Protein 5HR3 (pdb70)

InterPro domains:
  IPR005746 Thioredoxin [PIRSF000077] (4-106)
  IPR005746 Thioredoxin [TIGR01068] (9-107)
  IPR013766 Thioredoxin domain [PF00085] (5-105)
  IPR013766 Thioredoxin domain [PS51352] (1-109)
  IPR017937 Thioredoxin, conserved site [PS00194] (25-43)
  IPR036249 Thioredoxin-like superfamily [SSF52833] (2-108)

B-factor: mean 17.01, std 10.32, range [6.35, 89.86]

Nearest PDB structures (foldseek):
  5hr3-assembly2_B  TM=1.005E+00  e=7.541E-23  Escherichia coli
  5xoc-assembly1_B  TM=9.937E-01  e=9.551E-22  Escherichia coli K-12
  5hr2-assembly1_A  TM=1.001E+00  e=4.153E-21  Escherichia coli
  7sce-assembly1_A  TM=9.962E-01  e=3.179E-21  Escherichia coli K-12
  1zzy-assembly2_B  TM=9.913E-01  e=4.747E-21  Escherichia coli

Structure (mmCIF, N/CA/C/O backbone):
data_5HR3
#
_entry.id   5HR3
#
_cell.length_a   29.238
_cell.length_b   33.124
_cell.length_c   47.185
_cell.angle_alpha   75.7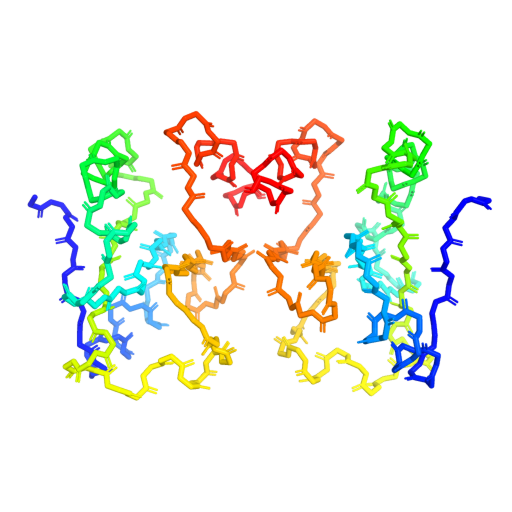50
_cell.angle_beta   88.850
_cell.angle_gamma   68.830
#
_symmetry.space_group_name_H-M   'P 1'
#
loop_
_entity.id
_entity.type
_entity.pdbx_description
1 polymer Thioredoxin
2 non-polymer 'COPPER (II) ION'
3 non-polymer ETHANOL
4 non-polymer 'SULFATE ION'
5 water water
#
loop_
_atom_site.group_PDB
_atom_site.id
_atom_site.type_symbol
_atom_site.label_atom_id
_atom_site.label_alt_id
_atom_site.label_comp_id
_atom_site.label_asym_id
_atom_site.label_entity_id
_atom_site.label_seq_id
_atom_site.pdbx_PDB_ins_code
_atom_site.Cartn_x
_atom_site.Cartn_y
_atom_site.Cartn_z
_atom_site.occupancy
_atom_site.B_iso_or_equiv
_atom_site.auth_seq_id
_atom_site.auth_comp_id
_atom_site.auth_asym_id
_atom_site.auth_atom_id
_atom_site.pdbx_PDB_model_num
ATOM 1 N N . ASP A 1 3 ? 4.414 3.426 -12.856 1.00 38.60 2 ASP A N 1
ATOM 2 C CA . ASP A 1 3 ? 5.549 2.539 -13.089 1.00 33.67 2 ASP A CA 1
ATOM 3 C C . ASP A 1 3 ? 6.397 2.445 -11.837 1.00 28.71 2 ASP A C 1
ATOM 4 O O . ASP A 1 3 ? 7.188 1.506 -11.679 1.00 38.49 2 ASP A O 1
ATOM 12 N N . LYS A 1 4 ? 6.212 3.418 -10.937 1.00 23.20 3 LYS A N 1
ATOM 13 C CA . LYS A 1 4 ? 6.904 3.409 -9.665 1.00 23.44 3 LYS A CA 1
ATOM 14 C C . LYS A 1 4 ? 6.168 2.541 -8.662 1.00 23.81 3 LYS A C 1
ATOM 15 O O . LYS A 1 4 ? 6.735 2.224 -7.611 1.00 23.64 3 LYS A O 1
ATOM 34 N N . ILE A 1 5 ? 4.946 2.111 -8.997 1.00 19.81 4 ILE A N 1
ATOM 35 C CA . ILE A 1 5 ? 4.143 1.294 -8.083 1.00 18.24 4 ILE A CA 1
ATOM 36 C C . ILE A 1 5 ? 4.505 -0.178 -8.244 1.00 16.57 4 ILE A C 1
ATOM 37 O O . ILE A 1 5 ? 4.578 -0.722 -9.355 1.00 19.73 4 ILE A O 1
ATOM 53 N N . ILE A 1 6 ? 4.718 -0.819 -7.124 1.00 13.44 5 ILE A N 1
ATOM 54 C CA . ILE A 1 6 ? 5.094 -2.217 -7.051 1.00 13.06 5 ILE A CA 1
ATOM 55 C C . ILE A 1 6 ? 3.850 -3.062 -6.804 1.00 10.25 5 ILE A C 1
ATOM 56 O O . ILE A 1 6 ? 3.112 -2.844 -5.845 1.00 12.04 5 ILE A O 1
ATOM 72 N N . HIS A 1 7 ? 3.644 -4.063 -7.624 1.00 9.66 6 HIS A N 1
ATOM 73 C CA . HIS A 1 7 ? 2.547 -5.005 -7.391 1.00 9.82 6 HIS A CA 1
ATOM 74 C C . HIS A 1 7 ? 3.104 -6.234 -6.693 1.00 9.82 6 HIS A C 1
ATOM 75 O O . HIS A 1 7 ? 3.926 -6.960 -7.253 1.00 13.33 6 HIS A O 1
ATOM 89 N N . LEU A 1 8 ? 2.708 -6.417 -5.443 1.00 8.32 7 LEU A N 1
ATOM 90 C CA . LEU A 1 8 ? 3.246 -7.461 -4.602 1.00 8.82 7 LEU A CA 1
ATOM 91 C C . LEU A 1 8 ? 2.433 -8.736 -4.729 1.00 9.53 7 LEU A C 1
ATOM 92 O O . LEU A 1 8 ? 1.221 -8.708 -4.946 1.00 11.76 7 LEU A O 1
ATOM 108 N N . THR A 1 9 ? 3.087 -9.851 -4.458 1.00 8.86 8 THR A N 1
ATOM 109 C CA . THR A 1 9 ? 2.411 -11.097 -4.184 1.00 8.61 8 THR A CA 1
ATOM 110 C C . THR A 1 9 ? 2.661 -11.477 -2.733 1.00 8.22 8 THR A C 1
ATOM 111 O O . THR A 1 9 ? 3.520 -10.906 -2.069 1.00 8.49 8 THR A O 1
ATOM 122 N N . ASP A 1 10 ? 1.949 -12.488 -2.255 1.00 8.20 9 ASP A N 1
ATOM 123 C CA . ASP A 1 10 ? 2.222 -12.961 -0.907 1.00 9.03 9 ASP A CA 1
ATOM 124 C C . ASP A 1 10 ? 3.689 -13.355 -0.765 1.00 9.41 9 ASP A C 1
ATOM 125 O O . ASP A 1 10 ? 4.310 -13.094 0.270 1.00 10.59 9 ASP A O 1
ATOM 134 N N . ASP A 1 11 ? 4.251 -14.001 -1.788 1.00 8.95 10 ASP A N 1
ATOM 135 C CA . ASP A 1 11 ? 5.648 -14.405 -1.725 1.00 9.56 10 ASP A CA 1
ATOM 136 C C . ASP A 1 11 ? 6.589 -13.228 -1.855 1.00 9.08 10 ASP A C 1
ATOM 137 O O . ASP A 1 11 ? 7.562 -13.151 -1.105 1.00 10.04 10 ASP A O 1
ATOM 146 N N . SER A 1 12 ? 6.328 -12.299 -2.778 1.00 8.90 11 SER A N 1
ATOM 147 C CA . SER A 1 12 ? 7.310 -11.235 -2.952 1.00 9.41 11 SER A CA 1
ATOM 148 C C . SER A 1 12 ? 7.267 -10.245 -1.802 1.00 8.98 11 SER A C 1
ATOM 149 O O . SER A 1 12 ? 8.272 -9.598 -1.515 1.00 9.19 11 SER A O 1
ATOM 157 N N . PHE A 1 13 ? 6.155 -10.190 -1.087 1.00 9.24 12 PHE A N 1
ATOM 158 C CA . PHE A 1 13 ? 6.070 -9.388 0.128 1.00 9.45 12 PHE A CA 1
ATOM 159 C C . PHE A 1 13 ? 7.195 -9.742 1.101 1.00 8.53 12 PHE A C 1
ATOM 160 O O . PHE A 1 13 ? 7.775 -8.860 1.756 1.00 8.48 12 PHE A O 1
ATOM 177 N N . ASP A 1 14 ? 7.530 -11.037 1.190 1.00 8.97 13 ASP A N 1
ATOM 178 C CA . ASP A 1 14 ? 8.520 -11.529 2.147 1.00 9.79 13 ASP A CA 1
ATOM 179 C C . ASP A 1 14 ? 9.917 -11.029 1.851 1.00 10.42 13 ASP A C 1
ATOM 180 O O . ASP A 1 14 ? 10.781 -11.113 2.721 1.00 12.87 13 ASP A O 1
ATOM 189 N N . THR A 1 15 ? 10.157 -10.531 0.645 1.00 9.02 14 THR A N 1
ATOM 190 C CA . THR A 1 15 ? 11.421 -9.914 0.268 1.00 9.06 14 THR A CA 1
ATOM 191 C C . THR A 1 15 ? 11.259 -8.403 0.151 1.00 8.38 14 THR A C 1
ATOM 192 O O . THR A 1 15 ? 11.919 -7.642 0.878 1.00 9.72 14 THR A O 1
ATOM 203 N N . ASP A 1 16 ? 10.382 -7.957 -0.754 1.00 8.27 15 ASP A N 1
ATOM 204 C CA . ASP A 1 16 ? 10.307 -6.552 -1.125 1.00 8.76 15 ASP A CA 1
ATOM 205 C C . ASP A 1 16 ? 9.851 -5.657 0.020 1.00 8.63 15 ASP A C 1
ATOM 206 O O . ASP A 1 16 ? 10.134 -4.452 -0.003 1.00 10.67 15 ASP A O 1
ATOM 215 N N . VAL A 1 17 ? 9.075 -6.177 0.974 1.00 8.11 16 VAL A N 1
ATOM 216 C CA . VAL A 1 17 ? 8.677 -5.411 2.145 1.00 8.08 16 VAL A CA 1
ATOM 217 C C . VAL A 1 17 ? 9.517 -5.778 3.346 1.00 7.99 16 VAL A C 1
ATOM 218 O O . VAL A 1 17 ? 10.112 -4.910 3.979 1.00 9.65 16 VAL A O 1
ATOM 231 N N . LEU A 1 18 ? 9.608 -7.064 3.667 1.00 8.12 17 LEU A N 1
ATOM 232 C CA . LEU A 1 18 ? 10.212 -7.440 4.941 1.00 8.55 17 LEU A CA 1
ATOM 233 C C . LEU A 1 18 ? 11.708 -7.198 4.991 1.00 8.71 17 LEU A C 1
ATOM 234 O O . LEU A 1 18 ? 12.250 -7.013 6.087 1.00 10.72 17 LEU A O 1
ATOM 250 N N . LYS A 1 19 ? 12.405 -7.197 3.846 1.00 8.26 18 LYS A N 1
ATOM 251 C CA . LYS A 1 19 ? 13.854 -7.033 3.817 1.00 8.58 18 LYS A CA 1
ATOM 252 C C . LYS A 1 19 ? 14.274 -5.640 3.347 1.00 7.98 18 LYS A C 1
ATOM 253 O O . LYS A 1 19 ? 15.468 -5.406 3.105 1.00 8.59 18 LYS A O 1
ATOM 272 N N . ALA A 1 20 ? 13.326 -4.721 3.251 1.00 7.99 19 ALA A N 1
ATOM 273 C CA . ALA A 1 20 ? 13.543 -3.377 2.729 1.00 8.31 19 ALA A CA 1
ATOM 274 C C . ALA A 1 20 ? 13.659 -2.352 3.833 1.00 9.98 19 ALA A C 1
ATOM 275 O O . ALA A 1 20 ? 12.764 -2.216 4.646 1.00 16.13 19 ALA A O 1
ATOM 282 N N . ASP A 1 21 ? 14.760 -1.613 3.819 1.00 9.51 20 ASP A N 1
ATOM 283 C CA . ASP A 1 21 ? 14.963 -0.414 4.616 1.00 12.92 20 ASP A CA 1
ATOM 284 C C . ASP A 1 21 ? 14.457 0.783 3.826 1.00 16.07 20 ASP A C 1
ATOM 285 O O . ASP A 1 21 ? 14.823 1.000 2.662 1.00 19.69 20 ASP A O 1
ATOM 294 N N . GLY A 1 22 ? 13.608 1.545 4.449 1.00 18.17 21 GLY A N 1
ATOM 295 C CA . GLY A 1 22 ? 12.858 2.546 3.766 1.00 15.96 21 GLY A CA 1
ATOM 296 C C . GLY A 1 22 ? 11.416 2.408 4.129 1.00 13.89 21 GLY A C 1
ATOM 297 O O . GLY A 1 22 ? 11.023 1.564 4.931 1.00 18.73 21 GLY A O 1
ATOM 301 N N . ALA A 1 23 ? 10.633 3.285 3.567 1.00 9.96 22 ALA A N 1
ATOM 302 C CA . ALA A 1 23 ? 9.222 3.346 3.854 1.00 8.99 22 ALA A CA 1
ATOM 303 C C . ALA A 1 23 ? 8.458 2.829 2.646 1.00 8.39 22 ALA A C 1
ATOM 304 O O . ALA A 1 23 ? 8.770 3.165 1.505 1.00 8.76 22 ALA A O 1
ATOM 311 N N . ILE A 1 24 ? 7.451 2.001 2.911 1.00 8.02 23 ILE A N 1
ATOM 312 C CA . ILE A 1 24 ? 6.641 1.395 1.851 1.00 7.58 23 ILE A CA 1
ATOM 313 C C . ILE A 1 24 ? 5.178 1.485 2.261 1.00 7.12 23 ILE A C 1
ATOM 314 O O . ILE A 1 24 ? 4.802 1.016 3.348 1.00 8.30 23 ILE A O 1
ATOM 330 N N . LEU A 1 25 ? 4.367 2.130 1.430 1.00 6.67 24 LEU A N 1
ATOM 331 C CA . LEU A 1 25 ? 2.930 2.236 1.644 1.00 7.10 24 LEU A CA 1
ATOM 332 C C . LEU A 1 25 ? 2.272 1.127 0.841 1.00 6.88 24 LEU A C 1
ATOM 333 O O . LEU A 1 25 ? 2.362 1.137 -0.385 1.00 8.02 24 LEU A O 1
ATOM 349 N N . VAL A 1 26 ? 1.600 0.197 1.514 1.00 6.90 25 VAL A N 1
ATOM 350 C CA . VAL A 1 26 ? 0.969 -0.946 0.854 1.00 7.01 25 VAL A CA 1
ATOM 351 C C . VAL A 1 26 ? -0.536 -0.757 0.895 1.00 6.63 25 VAL A C 1
ATOM 352 O O . VAL A 1 26 ? -1.138 -0.638 1.962 1.00 7.51 25 VAL A O 1
ATOM 365 N N . ASP A 1 27 ? -1.128 -0.777 -0.280 1.00 7.14 26 ASP A N 1
ATOM 366 C CA . ASP A 1 27 ? -2.559 -0.653 -0.514 1.00 7.49 26 ASP A CA 1
ATOM 367 C C . ASP A 1 27 ? -3.137 -2.049 -0.726 1.00 7.24 26 ASP A C 1
ATOM 368 O O . ASP A 1 27 ? -2.872 -2.701 -1.736 1.00 8.29 26 ASP A O 1
ATOM 377 N N . PHE A 1 28 ? -3.978 -2.481 0.210 1.00 7.25 27 PHE A N 1
ATOM 378 C CA . PHE A 1 28 ? -4.681 -3.752 0.139 1.00 7.61 27 PHE A CA 1
ATOM 379 C C . PHE A 1 28 ? -6.017 -3.493 -0.559 1.00 7.72 27 PHE A C 1
ATOM 380 O O . PHE A 1 28 ? -6.815 -2.678 -0.089 1.00 8.77 27 PHE A O 1
ATOM 397 N N . TRP A 1 29 ? -6.244 -4.175 -1.687 1.00 7.70 28 TRP A N 1
ATOM 398 C CA . TRP A 1 29 ? -7.369 -3.864 -2.570 1.00 7.82 28 TRP A CA 1
ATOM 399 C C . TRP A 1 29 ? -7.883 -5.145 -3.208 1.00 7.29 28 TRP A C 1
ATOM 400 O O . TRP A 1 29 ? -7.271 -6.208 -3.110 1.00 7.87 28 TRP A O 1
ATOM 421 N N . ALA A 1 30 ? -9.014 -5.035 -3.908 1.00 7.96 29 ALA A N 1
ATOM 422 C CA . ALA A 1 30 ? -9.545 -6.144 -4.708 1.00 9.09 29 ALA A CA 1
ATOM 423 C C . ALA A 1 30 ? -10.419 -5.557 -5.795 1.00 9.04 29 ALA A C 1
ATOM 424 O O . ALA A 1 30 ? -10.903 -4.432 -5.688 1.00 8.86 29 ALA A O 1
ATOM 431 N N . GLU A 1 31 ? -10.636 -6.366 -6.837 1.00 9.80 30 GLU A N 1
ATOM 432 C CA . GLU A 1 31 ? -11.340 -5.917 -8.027 1.00 10.88 30 GLU A CA 1
ATOM 433 C C . GLU A 1 31 ? -12.777 -5.531 -7.741 1.00 11.19 30 GLU A C 1
ATOM 434 O O . GLU A 1 31 ? -13.322 -4.680 -8.436 1.00 12.81 30 GLU A O 1
ATOM 446 N N . TRP A 1 32 ? -13.413 -6.164 -6.756 1.00 10.78 31 TRP A N 1
ATOM 447 C CA . TRP A 1 32 ? -14.803 -5.873 -6.425 1.00 11.63 31 TRP A CA 1
ATOM 448 C C . TRP A 1 32 ? -14.987 -4.578 -5.653 1.00 11.55 31 TRP A C 1
ATOM 449 O O . TRP A 1 32 ? -16.135 -4.161 -5.460 1.00 13.03 31 TRP A O 1
ATOM 470 N N . CYS A 1 33 ? -13.905 -3.940 -5.216 1.00 10.38 32 CYS A N 1
ATOM 471 C CA . CYS A 1 33 ? -13.964 -2.823 -4.284 1.00 11.50 32 CYS A CA 1
ATOM 472 C C . CYS A 1 33 ? -13.915 -1.476 -5.013 1.00 12.31 32 CYS A C 1
ATOM 473 O O . CYS A 1 33 ? -12.856 -1.048 -5.489 1.00 11.43 32 CYS A O 1
ATOM 480 N N . GLY A 1 34 ? -15.060 -0.786 -5.048 1.00 16.55 33 GLY A N 1
ATOM 481 C CA . GLY A 1 34 ? -15.192 0.497 -5.698 1.00 18.71 33 GLY A CA 1
ATOM 482 C C . GLY A 1 34 ? -14.260 1.561 -5.144 1.00 19.15 33 GLY A C 1
ATOM 483 O O . GLY A 1 34 ? -13.482 2.179 -5.889 1.00 20.37 33 GLY A O 1
ATOM 487 N N . PRO A 1 35 ? -14.292 1.787 -3.826 1.00 18.94 34 PRO A N 1
ATOM 488 C CA . PRO A 1 35 ? -13.392 2.797 -3.246 1.00 19.41 34 PRO A CA 1
ATOM 489 C C . PRO A 1 35 ? -11.941 2.507 -3.496 1.00 16.59 34 PRO A C 1
ATOM 490 O O . PRO A 1 35 ? -11.139 3.444 -3.617 1.00 17.14 34 PRO A O 1
ATOM 501 N N . CYS A 1 36 ? -11.570 1.227 -3.552 1.00 12.92 35 CYS A N 1
ATOM 502 C CA . CYS A 1 36 ? -10.194 0.887 -3.874 1.00 11.45 35 CYS A CA 1
ATOM 503 C C . CYS A 1 36 ? -9.811 1.401 -5.245 1.00 13.13 35 CYS A C 1
ATOM 504 O O . CYS A 1 36 ? -8.734 1.973 -5.433 1.00 14.30 35 CYS A O 1
ATOM 511 N N . LYS A 1 37 ? -10.670 1.173 -6.223 1.00 15.47 36 LYS A N 1
ATOM 512 C CA . LYS A 1 37 ? -10.349 1.616 -7.563 1.00 22.92 36 LYS A CA 1
ATOM 513 C C . LYS A 1 37 ? -10.281 3.135 -7.634 1.00 24.54 36 LYS A C 1
ATOM 514 O O . LYS A 1 37 ? -9.430 3.691 -8.349 1.00 27.95 36 LYS A O 1
ATOM 533 N N . MET A 1 38 ? -11.120 3.822 -6.861 1.00 23.66 37 MET A N 1
ATOM 534 C CA . MET A 1 38 ? -11.167 5.278 -6.925 1.00 28.99 37 MET A CA 1
ATOM 535 C C . MET A 1 38 ? -9.907 5.925 -6.362 1.00 24.49 37 MET A C 1
ATOM 536 O O . MET A 1 38 ? -9.536 7.029 -6.791 1.00 27.23 37 MET A O 1
ATOM 550 N N . ILE A 1 39 ? -9.260 5.295 -5.375 1.00 21.41 38 ILE A N 1
ATOM 551 C CA . ILE A 1 39 ? -8.052 5.868 -4.787 1.00 19.78 38 ILE A CA 1
ATOM 552 C C . ILE A 1 39 ? -6.825 5.558 -5.622 1.00 17.06 38 ILE A C 1
ATOM 553 O O . ILE A 1 39 ? -5.752 6.097 -5.342 1.00 15.85 38 ILE A O 1
ATOM 569 N N . ALA A 1 40 ? -6.951 4.702 -6.642 1.00 17.41 39 ALA A N 1
ATOM 570 C CA . ALA A 1 40 ? -5.780 4.331 -7.427 1.00 18.01 39 ALA A CA 1
ATOM 571 C C . ALA A 1 40 ? -5.089 5.536 -8.060 1.00 16.37 39 ALA A C 1
ATOM 572 O O . ALA A 1 40 ? -3.851 5.606 -7.999 1.00 16.62 39 ALA A O 1
ATOM 579 N N . PRO A 1 41 ? -5.790 6.502 -8.657 1.00 16.98 40 PRO A N 1
ATOM 580 C CA . PRO A 1 41 ? -5.076 7.650 -9.235 1.00 17.09 40 PRO A CA 1
ATOM 581 C C . PRO A 1 41 ? -4.358 8.497 -8.197 1.00 14.10 40 PRO A C 1
ATOM 582 O O . PRO A 1 41 ? -3.303 9.069 -8.489 1.00 14.30 40 PRO A O 1
ATOM 593 N N . ILE A 1 42 ? -4.915 8.594 -6.990 1.00 12.71 41 ILE A N 1
ATOM 594 C CA . ILE A 1 42 ? -4.254 9.303 -5.901 1.00 12.58 41 ILE A CA 1
ATOM 595 C C . ILE A 1 42 ? -2.941 8.616 -5.550 1.00 11.40 41 ILE A C 1
ATOM 596 O O . ILE A 1 42 ? -1.903 9.261 -5.360 1.00 11.64 41 ILE A O 1
ATOM 612 N N . LEU A 1 43 ? -2.959 7.289 -5.484 1.00 11.24 42 LEU A N 1
ATOM 613 C CA . LEU A 1 43 ? -1.738 6.553 -5.180 1.00 11.67 42 LEU A CA 1
ATOM 614 C C . LEU A 1 43 ? -0.677 6.738 -6.265 1.00 11.80 42 LEU A C 1
ATOM 615 O O . LEU A 1 43 ? 0.517 6.815 -5.948 1.00 11.81 42 LEU A O 1
ATOM 631 N N . ASP A 1 44 ? -1.081 6.829 -7.544 1.00 13.10 43 ASP A N 1
ATOM 632 C CA . ASP A 1 44 ? -0.111 7.113 -8.599 1.00 15.77 43 ASP A CA 1
ATOM 633 C C . ASP A 1 44 ? 0.571 8.450 -8.361 1.00 14.04 43 ASP A C 1
ATOM 634 O O . ASP A 1 44 ? 1.791 8.584 -8.525 1.00 15.44 43 ASP A O 1
ATOM 643 N N . GLU A 1 45 ? -0.217 9.468 -8.027 1.00 13.22 44 GLU A N 1
ATOM 644 C CA . GLU A 1 45 ? 0.333 10.796 -7.796 1.00 13.66 44 GLU A CA 1
ATOM 645 C C . GLU A 1 45 ? 1.292 10.775 -6.626 1.00 12.04 44 GLU A C 1
ATOM 646 O O . GLU A 1 45 ? 2.374 11.362 -6.690 1.00 13.25 44 GLU A O 1
ATOM 658 N N . ILE A 1 46 ? 0.917 10.093 -5.556 1.00 10.56 45 ILE A N 1
ATOM 659 C CA . ILE A 1 46 ? 1.787 9.990 -4.391 1.00 10.69 45 ILE A CA 1
ATOM 660 C C . ILE A 1 46 ? 3.089 9.299 -4.748 1.00 9.97 45 ILE A C 1
ATOM 661 O O . ILE A 1 46 ? 4.167 9.717 -4.321 1.00 10.23 45 ILE A O 1
ATOM 677 N N . ALA A 1 47 ? 3.008 8.235 -5.539 1.00 9.63 46 ALA A N 1
ATOM 678 C CA . ALA A 1 47 ? 4.216 7.497 -5.896 1.00 10.49 46 ALA A CA 1
ATOM 679 C C . ALA A 1 47 ? 5.205 8.415 -6.606 1.00 11.47 46 ALA A C 1
ATOM 680 O O . ALA A 1 47 ? 6.416 8.350 -6.370 1.00 13.18 46 ALA A O 1
ATOM 687 N N . ASP A 1 48 ? 4.699 9.288 -7.475 1.00 11.96 47 ASP A N 1
ATOM 688 C CA . ASP A 1 48 ? 5.580 10.230 -8.173 1.00 13.10 47 ASP A CA 1
ATOM 689 C C . ASP A 1 48 ? 6.093 11.320 -7.233 1.00 13.15 47 ASP A C 1
ATOM 690 O O . ASP A 1 48 ? 7.284 11.641 -7.205 1.00 15.08 47 ASP A O 1
ATOM 699 N N . GLU A 1 49 ? 5.195 11.911 -6.460 1.00 11.40 48 GLU A N 1
ATOM 700 C CA . GLU A 1 49 ? 5.559 13.023 -5.589 1.00 11.71 48 GLU A CA 1
ATOM 701 C C . GLU A 1 49 ? 6.535 12.615 -4.502 1.00 12.33 48 GLU A C 1
ATOM 702 O O . GLU A 1 49 ? 7.397 13.416 -4.117 1.00 13.35 48 GLU A O 1
ATOM 714 N N . TYR A 1 50 ? 6.420 11.376 -4.011 1.00 12.49 49 TYR A N 1
ATOM 715 C CA . TYR A 1 50 ? 7.235 10.878 -2.909 1.00 13.80 49 TYR A CA 1
ATOM 716 C C . TYR A 1 50 ? 8.378 9.995 -3.382 1.00 15.55 49 TYR A C 1
ATOM 717 O O . TYR A 1 50 ? 9.000 9.307 -2.567 1.00 17.16 49 TYR A O 1
ATOM 735 N N . GLN A 1 51 ? 8.691 10.035 -4.672 1.00 17.05 50 GLN A N 1
ATOM 736 C CA . GLN A 1 51 ? 9.807 9.273 -5.211 1.00 23.37 50 GLN A CA 1
ATOM 737 C C . GLN A 1 51 ? 11.070 9.599 -4.433 1.00 25.87 50 GLN A C 1
ATOM 738 O O . GLN A 1 51 ? 11.312 10.756 -4.064 1.00 24.82 50 GLN A O 1
ATOM 752 N N . GLY A 1 52 ? 11.874 8.569 -4.183 1.00 34.68 51 GLY A N 1
ATOM 753 C CA . GLY A 1 52 ? 13.050 8.708 -3.357 1.00 42.56 51 GLY A CA 1
ATOM 754 C C . GLY A 1 52 ? 12.765 8.759 -1.879 1.00 40.66 51 GLY A C 1
ATOM 755 O O . GLY A 1 52 ? 13.710 8.734 -1.078 1.00 45.77 51 GLY A O 1
ATOM 759 N N . LYS A 1 53 ? 11.499 8.819 -1.491 1.00 35.67 52 LYS A N 1
ATOM 760 C CA . LYS A 1 53 ? 11.116 8.886 -0.100 1.00 32.61 52 LYS A CA 1
ATOM 761 C C . LYS A 1 53 ? 10.230 7.739 0.330 1.00 21.64 52 LYS A C 1
ATOM 762 O O . LYS A 1 53 ? 10.333 7.299 1.467 1.00 19.87 52 LYS A O 1
ATOM 781 N N . LEU A 1 54 ? 9.380 7.243 -0.562 1.00 16.30 53 LEU A N 1
ATOM 782 C CA . LEU A 1 54 ? 8.347 6.287 -0.223 1.00 13.62 53 LEU A CA 1
ATOM 783 C C . LEU A 1 54 ? 8.126 5.450 -1.454 1.00 12.04 53 LEU A C 1
ATOM 784 O O . LEU A 1 54 ? 8.017 6.003 -2.541 1.00 17.15 53 LEU A O 1
ATOM 800 N N . THR A 1 55 ? 8.054 4.140 -1.289 1.00 9.02 54 THR A N 1
ATOM 801 C CA . THR A 1 55 ? 7.586 3.249 -2.333 1.00 9.29 54 THR A CA 1
ATOM 802 C C . THR A 1 55 ? 6.112 2.985 -2.100 1.00 8.93 54 THR A C 1
ATOM 803 O O . THR A 1 55 ? 5.698 2.771 -0.968 1.00 9.79 54 THR A O 1
ATOM 814 N N . VAL A 1 56 ? 5.331 3.033 -3.157 1.00 8.46 55 VAL A N 1
ATOM 815 C CA . VAL A 1 56 ? 3.922 2.699 -3.114 1.00 7.96 55 VAL A CA 1
ATOM 816 C C . VAL A 1 56 ? 3.751 1.327 -3.745 1.00 8.30 55 VAL A C 1
ATOM 817 O O . VAL A 1 56 ? 4.243 1.080 -4.835 1.00 9.91 55 VAL A O 1
ATOM 830 N N . ALA A 1 57 ? 3.046 0.444 -3.047 1.00 8.20 56 ALA A N 1
ATOM 831 C CA . ALA A 1 57 ? 2.849 -0.923 -3.460 1.00 8.06 56 ALA A CA 1
ATOM 832 C C . ALA A 1 57 ? 1.384 -1.279 -3.303 1.00 8.68 56 ALA A C 1
ATOM 833 O O . ALA A 1 57 ? 0.648 -0.682 -2.501 1.00 9.27 56 ALA A O 1
ATOM 840 N N . LYS A 1 58 ? 0.969 -2.268 -4.076 1.00 8.47 57 LYS A N 1
ATOM 841 C CA . LYS A 1 58 ? -0.394 -2.759 -4.035 1.00 8.82 57 LYS A CA 1
ATOM 842 C C . LYS A 1 58 ? -0.373 -4.262 -3.853 1.00 8.23 57 LYS A C 1
ATOM 843 O O . LYS A 1 58 ? 0.483 -4.957 -4.410 1.00 9.88 57 LYS A O 1
ATOM 862 N N . LEU A 1 59 ? -1.361 -4.751 -3.112 1.00 7.46 58 LEU A N 1
ATOM 863 C CA . LEU A 1 59 ? -1.520 -6.178 -2.892 1.00 7.70 58 LEU A CA 1
ATOM 864 C C . LEU A 1 59 ? -2.990 -6.505 -3.082 1.00 7.49 58 LEU A C 1
ATOM 865 O O . LEU A 1 59 ? -3.846 -6.046 -2.326 1.00 7.82 58 LEU A O 1
ATOM 881 N N . ASN A 1 60 ? -3.269 -7.260 -4.126 1.00 7.48 59 ASN A N 1
ATOM 882 C CA . ASN A 1 60 ? -4.618 -7.682 -4.452 1.00 8.25 59 ASN A CA 1
ATOM 883 C C . ASN A 1 60 ? -4.958 -8.868 -3.550 1.00 8.03 59 ASN A C 1
ATOM 884 O O . ASN A 1 60 ? -4.378 -9.949 -3.689 1.00 9.00 59 ASN A O 1
ATOM 895 N N . ILE A 1 61 ? -5.878 -8.671 -2.598 1.00 8.16 60 ILE A N 1
ATOM 896 C CA . ILE A 1 61 ? -6.125 -9.670 -1.548 1.00 9.57 60 ILE A CA 1
ATOM 897 C C . ILE A 1 61 ? -6.807 -10.914 -2.054 1.00 10.39 60 ILE A C 1
ATOM 898 O O . ILE A 1 61 ? -6.767 -11.948 -1.361 1.00 11.99 60 ILE A O 1
ATOM 914 N N . ASP A 1 62 ? -7.438 -10.859 -3.226 1.00 10.35 61 ASP A N 1
ATOM 915 C CA . ASP A 1 62 ? -8.077 -12.081 -3.701 1.00 11.20 61 ASP A CA 1
ATOM 916 C C . ASP A 1 62 ? -7.068 -12.971 -4.413 1.00 10.36 61 ASP A C 1
ATOM 917 O O . ASP A 1 62 ? -7.126 -14.195 -4.275 1.00 12.85 61 ASP A O 1
ATOM 926 N N . GLN A 1 63 ? -6.082 -12.379 -5.089 1.00 8.74 62 GLN A N 1
ATOM 927 C CA . GLN A 1 63 ? -5.027 -13.169 -5.691 1.00 9.52 62 GLN A CA 1
ATOM 928 C C . GLN A 1 63 ? -3.933 -13.520 -4.700 1.00 8.37 62 GLN A C 1
ATOM 929 O O . GLN A 1 63 ? -3.082 -14.367 -4.988 1.00 9.88 62 GLN A O 1
ATOM 943 N N . ASN A 1 64 ? -3.930 -12.861 -3.549 1.00 7.64 63 ASN A N 1
ATOM 944 C CA . ASN A 1 64 ? -2.897 -13.010 -2.534 1.00 7.82 63 ASN A CA 1
ATOM 945 C C . ASN A 1 64 ? -3.567 -13.047 -1.187 1.00 8.17 63 ASN A C 1
ATOM 946 O O . ASN A 1 64 ? -3.559 -12.047 -0.464 1.00 8.72 63 ASN A O 1
ATOM 957 N N . PRO A 1 65 ? -4.171 -14.181 -0.822 1.00 8.07 64 PRO A N 1
ATOM 958 C CA . PRO A 1 65 ? -4.991 -14.251 0.388 1.00 9.32 64 PRO A CA 1
ATOM 959 C C . PRO A 1 65 ? -4.195 -14.434 1.664 1.00 8.77 64 PRO A C 1
ATOM 960 O O . PRO A 1 65 ? -4.794 -14.444 2.745 1.00 10.08 64 PRO A O 1
ATOM 971 N N . GLY A 1 66 ? -2.874 -14.606 1.569 1.00 8.96 65 GLY A N 1
ATOM 972 C CA . GLY A 1 66 ? -2.097 -14.883 2.760 1.00 10.33 65 GLY A CA 1
ATOM 973 C C . GLY A 1 66 ? -1.683 -13.674 3.573 1.00 10.64 65 GLY A C 1
ATOM 974 O O . GLY A 1 66 ? -1.480 -13.800 4.778 1.00 13.19 65 GLY A O 1
ATOM 978 N N . THR A 1 67 ? -1.503 -12.501 2.959 1.00 9.64 66 THR A N 1
ATOM 979 C CA . THR A 1 67 ? -0.852 -11.393 3.654 1.00 9.49 66 THR A CA 1
ATOM 980 C C . THR A 1 67 ? -1.794 -10.681 4.610 1.00 9.36 66 THR A C 1
ATOM 981 O O . THR A 1 67 ? -1.402 -10.387 5.745 1.00 10.67 66 THR A O 1
ATOM 992 N N . ALA A 1 68 ? -3.019 -10.358 4.179 1.00 8.91 67 ALA A N 1
ATOM 993 C CA . ALA A 1 68 ? -3.903 -9.591 5.054 1.00 9.31 67 ALA A CA 1
ATOM 994 C C . ALA A 1 68 ? -4.116 -10.268 6.410 1.00 9.57 67 ALA A C 1
ATOM 995 O O . ALA A 1 68 ? -4.061 -9.572 7.438 1.00 9.56 67 ALA A O 1
ATOM 1002 N N . PRO A 1 69 ? -4.362 -11.581 6.483 1.00 10.21 68 PRO A N 1
ATOM 1003 C CA . PRO A 1 69 ? -4.563 -12.186 7.810 1.00 11.36 68 PRO A CA 1
ATOM 1004 C C . PRO A 1 69 ? -3.363 -12.040 8.726 1.00 11.29 68 PRO A C 1
ATOM 1005 O O . PRO A 1 69 ? -3.534 -11.971 9.945 1.00 12.25 68 PRO A O 1
ATOM 1016 N N . LYS A 1 70 ? -2.146 -11.977 8.175 1.00 11.50 69 LYS A N 1
ATOM 1017 C CA . LYS A 1 70 ? -0.946 -11.850 9.006 1.00 12.50 69 LYS A CA 1
ATOM 1018 C C . LYS A 1 70 ? -0.933 -10.542 9.766 1.00 12.16 69 LYS A C 1
ATOM 1019 O O . LYS A 1 70 ? -0.325 -10.441 10.834 1.00 14.97 69 LYS A O 1
ATOM 1038 N N . TYR A 1 71 ? -1.622 -9.541 9.244 1.00 9.95 70 TYR A N 1
ATOM 1039 C CA . TYR A 1 71 ? -1.668 -8.205 9.819 1.00 10.36 70 TYR A CA 1
ATOM 1040 C C . TYR A 1 71 ? -3.045 -7.887 10.393 1.00 10.29 70 TYR A C 1
ATOM 1041 O O . TYR A 1 71 ? -3.292 -6.734 10.773 1.00 12.24 70 TYR A O 1
ATOM 1059 N N . GLY A 1 72 ? -3.931 -8.881 10.498 1.00 9.68 71 GLY A N 1
ATOM 1060 C CA . GLY A 1 72 ? -5.223 -8.653 11.118 1.00 10.41 71 GLY A CA 1
ATOM 1061 C C . GLY A 1 72 ? -6.118 -7.717 10.335 1.00 10.50 71 GLY A C 1
ATOM 1062 O O . GLY A 1 72 ? -7.003 -7.086 10.920 1.00 12.43 71 GLY A O 1
ATOM 1066 N N . ILE A 1 73 ? -5.954 -7.643 9.020 1.00 9.34 72 ILE A N 1
ATOM 1067 C CA . ILE A 1 73 ? -6.715 -6.685 8.233 1.00 8.98 72 ILE A CA 1
ATOM 1068 C C . ILE A 1 73 ? -8.112 -7.231 8.018 1.00 10.21 72 ILE A C 1
ATOM 1069 O O . ILE A 1 73 ? -8.274 -8.351 7.545 1.00 11.88 72 ILE A O 1
ATOM 1085 N N . ARG A 1 74 ? -9.127 -6.442 8.363 1.00 10.06 73 ARG A N 1
ATOM 1086 C CA A ARG A 1 74 ? -10.515 -6.902 8.339 0.49 11.20 73 ARG A CA 1
ATOM 1087 C CA B ARG A 1 74 ? -10.505 -6.922 8.326 0.51 10.83 73 ARG A CA 1
ATOM 1088 C C . ARG A 1 74 ? -11.256 -6.533 7.057 1.00 10.84 73 ARG A C 1
ATOM 1089 O O . ARG A 1 74 ? -12.268 -7.165 6.723 1.00 11.83 73 ARG A O 1
ATOM 1130 N N . GLY A 1 75 ? -10.799 -5.538 6.336 1.00 10.69 74 GLY A N 1
ATOM 1131 C CA . GLY A 1 75 ? -11.531 -5.042 5.198 1.00 10.33 74 GLY A CA 1
ATOM 1132 C C . GLY A 1 75 ? -10.616 -4.257 4.286 1.00 10.26 74 GLY A C 1
ATOM 1133 O O . GLY A 1 75 ? -9.433 -4.049 4.572 1.00 11.16 74 GLY A O 1
ATOM 1137 N N . ILE A 1 76 ? -11.189 -3.792 3.181 1.00 8.43 75 ILE A N 1
ATOM 1138 C CA . ILE A 1 76 ? -10.462 -2.985 2.212 1.00 8.15 75 ILE A CA 1
ATOM 1139 C C . ILE A 1 76 ? -11.302 -1.781 1.785 1.00 7.85 75 ILE A C 1
ATOM 1140 O O . ILE A 1 76 ? -12.536 -1.835 1.830 1.00 8.77 75 ILE A O 1
ATOM 1156 N N . PRO A 1 77 ? -10.665 -0.691 1.357 1.00 8.00 76 PRO A N 1
ATOM 1157 C CA . PRO A 1 77 ? -9.215 -0.497 1.304 1.00 8.64 76 PRO A CA 1
ATOM 1158 C C . PRO A 1 77 ? -8.596 -0.281 2.682 1.00 8.17 76 PRO A C 1
ATOM 1159 O O . PRO A 1 77 ? -9.175 0.396 3.532 1.00 9.19 76 PRO A O 1
ATOM 1170 N N . THR A 1 78 ? -7.415 -0.854 2.863 1.00 7.97 77 THR A N 1
ATOM 1171 C CA . THR A 1 78 ? -6.574 -0.602 4.022 1.00 8.07 77 THR A CA 1
ATOM 1172 C C . THR A 1 78 ? -5.173 -0.282 3.532 1.00 7.46 77 THR A C 1
ATOM 1173 O O . THR A 1 78 ? -4.667 -0.918 2.600 1.00 8.76 77 THR A O 1
ATOM 1184 N N . LEU A 1 79 ? -4.562 0.715 4.159 1.00 7.12 78 LEU A N 1
ATOM 1185 C CA . LEU A 1 79 ? -3.200 1.139 3.892 1.00 7.07 78 LEU A CA 1
ATOM 1186 C C . LEU A 1 79 ? -2.320 0.803 5.087 1.00 7.27 78 LEU A C 1
ATOM 1187 O O . LEU A 1 79 ? -2.640 1.191 6.219 1.00 8.67 78 LEU A O 1
ATOM 1203 N N . LEU A 1 80 ? -1.223 0.094 4.844 1.00 7.12 79 LEU A N 1
ATOM 1204 C CA . LEU A 1 80 ? -0.200 -0.138 5.856 1.00 7.32 79 LEU A CA 1
ATOM 1205 C C . LEU A 1 80 ? 1.061 0.568 5.414 1.00 7.59 79 LEU A C 1
ATOM 1206 O O . LEU A 1 80 ? 1.498 0.391 4.283 1.00 9.29 79 LEU A O 1
ATOM 1222 N N . LEU A 1 81 ? 1.627 1.381 6.282 1.00 7.19 80 LEU A N 1
ATOM 1223 C CA . LEU A 1 81 ? 2.905 2.013 6.028 1.00 7.98 80 LEU A CA 1
ATOM 1224 C C . LEU A 1 81 ? 3.931 1.234 6.829 1.00 8.23 80 LEU A C 1
ATOM 1225 O O . LEU A 1 81 ? 3.892 1.237 8.063 1.00 9.38 80 LEU A O 1
ATOM 1241 N N . PHE A 1 82 ? 4.864 0.608 6.126 1.00 8.04 81 PHE A N 1
ATOM 1242 C CA . PHE A 1 82 ? 5.968 -0.115 6.720 1.00 8.54 81 PHE A CA 1
ATOM 1243 C C . PHE A 1 82 ? 7.193 0.788 6.749 1.00 9.12 81 PHE A C 1
ATOM 1244 O O . PHE A 1 82 ? 7.451 1.549 5.805 1.00 9.58 81 PHE A O 1
ATOM 1261 N N . LYS A 1 83 ? 7.971 0.659 7.809 1.00 9.81 82 LYS A N 1
ATOM 1262 C CA . LYS A 1 83 ? 9.330 1.190 7.867 1.00 10.60 82 LYS A CA 1
ATOM 1263 C C . LYS A 1 83 ? 10.224 0.031 8.258 1.00 9.99 82 LYS A C 1
ATOM 1264 O O . LYS A 1 83 ? 9.987 -0.608 9.287 1.00 9.98 82 LYS A O 1
ATOM 1283 N N . ASN A 1 84 ? 11.238 -0.239 7.454 1.00 10.72 83 ASN A N 1
ATOM 1284 C CA . ASN A 1 84 ? 12.230 -1.230 7.814 1.00 12.20 83 ASN A CA 1
ATOM 1285 C C . ASN A 1 84 ? 11.571 -2.565 8.206 1.00 12.18 83 ASN A C 1
ATOM 1286 O O . ASN A 1 84 ? 11.994 -3.251 9.143 1.00 13.43 83 ASN A O 1
ATOM 1297 N N . GLY A 1 85 ? 10.582 -2.988 7.408 1.00 11.56 84 GLY A N 1
ATOM 1298 C CA . GLY A 1 85 ? 9.997 -4.313 7.521 1.00 12.18 84 GLY A CA 1
ATOM 1299 C C . GLY A 1 85 ? 8.956 -4.475 8.605 1.00 11.03 84 GLY A C 1
ATOM 1300 O 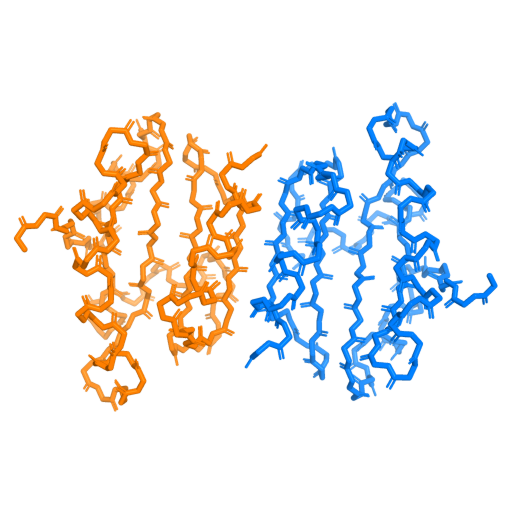O . GLY A 1 85 ? 8.466 -5.593 8.802 1.00 12.81 84 GLY A O 1
ATOM 1304 N N . GLU A 1 86 ? 8.577 -3.395 9.295 1.00 9.60 85 GLU A N 1
ATOM 1305 C CA . GLU A 1 86 ? 7.597 -3.454 10.369 1.00 9.60 85 GLU A CA 1
ATOM 1306 C C . GLU A 1 86 ? 6.538 -2.392 10.125 1.00 8.65 85 GLU A C 1
ATOM 1307 O O . GLU A 1 86 ? 6.808 -1.323 9.572 1.00 9.17 85 GLU A O 1
ATOM 1319 N N . VAL A 1 87 ? 5.315 -2.664 10.565 1.00 8.69 86 VAL A N 1
ATOM 1320 C CA . VAL A 1 87 ? 4.255 -1.676 10.459 1.00 9.09 86 VAL A CA 1
ATOM 1321 C C . VAL A 1 87 ? 4.584 -0.456 11.297 1.00 9.46 86 VAL A C 1
ATOM 1322 O O . VAL A 1 87 ? 4.904 -0.564 12.487 1.00 11.47 86 VAL A O 1
ATOM 1335 N N . ALA A 1 88 ? 4.485 0.718 10.695 1.00 8.55 87 ALA A N 1
ATOM 1336 C CA . ALA A 1 88 ? 4.724 1.979 11.356 1.00 8.94 87 ALA A CA 1
ATOM 1337 C C . ALA A 1 88 ? 3.472 2.837 11.459 1.00 7.78 87 ALA A C 1
ATOM 1338 O O . ALA A 1 88 ? 3.430 3.740 12.298 1.00 7.60 87 ALA A O 1
ATOM 1345 N N . ALA A 1 89 ? 2.463 2.574 10.636 1.00 7.43 88 ALA A N 1
ATOM 1346 C CA . ALA A 1 89 ? 1.196 3.288 10.696 1.00 6.59 88 ALA A CA 1
ATOM 1347 C C . ALA A 1 89 ? 0.208 2.539 9.818 1.00 6.88 88 ALA A C 1
ATOM 1348 O O . ALA A 1 89 ? 0.595 1.789 8.912 1.00 8.20 88 ALA A O 1
ATOM 1355 N N . THR A 1 90 ? -1.069 2.759 10.081 1.00 6.64 89 THR A N 1
ATOM 1356 C CA . THR A 1 90 ? -2.134 2.161 9.295 1.00 6.97 89 THR A CA 1
ATOM 1357 C C . THR A 1 90 ? -3.283 3.136 9.150 1.00 6.83 89 THR A C 1
ATOM 1358 O O . THR A 1 90 ? -3.532 3.958 10.029 1.00 7.09 89 THR A O 1
ATOM 1369 N N . LYS A 1 91 ? -4.026 2.978 8.068 1.00 7.32 90 LYS A N 1
ATOM 1370 C CA . LYS A 1 91 ? -5.248 3.708 7.810 1.00 8.06 90 LYS A CA 1
ATOM 1371 C C . LYS A 1 91 ? -6.243 2.744 7.189 1.00 7.72 90 LYS A C 1
ATOM 1372 O O . LYS A 1 91 ? -5.969 2.177 6.122 1.00 9.06 90 LYS A O 1
ATOM 1391 N N . VAL A 1 92 ? -7.401 2.593 7.820 1.00 7.93 91 VAL A N 1
ATOM 1392 C CA . VAL A 1 92 ? -8.500 1.798 7.295 1.00 8.44 91 VAL A CA 1
ATOM 1393 C C . VAL A 1 92 ? -9.462 2.762 6.614 1.00 9.01 91 VAL A C 1
ATOM 1394 O O . VAL A 1 92 ? -9.942 3.708 7.232 1.00 10.36 91 VAL A O 1
ATOM 1407 N N . GLY A 1 93 ? -9.713 2.565 5.323 1.00 9.13 92 GLY A N 1
ATOM 1408 C CA . GLY A 1 93 ? -10.635 3.393 4.577 1.00 9.49 92 GLY A CA 1
ATOM 1409 C C . GLY A 1 93 ? -9.938 4.329 3.605 1.00 9.50 92 GLY A C 1
ATOM 1410 O O . GLY A 1 93 ? -8.749 4.586 3.680 1.00 11.47 92 GLY A O 1
ATOM 1414 N N . ALA A 1 94 ? -10.714 4.832 2.663 1.00 10.52 93 ALA A N 1
ATOM 1415 C CA . ALA A 1 94 ? -10.222 5.755 1.644 1.00 10.87 93 ALA A CA 1
ATOM 1416 C C . ALA A 1 94 ? -10.090 7.180 2.199 1.00 11.40 93 ALA A C 1
ATOM 1417 O O . ALA A 1 94 ? -10.762 7.563 3.160 1.00 13.07 93 ALA A O 1
ATOM 1424 N N . LEU A 1 95 ? -9.211 7.957 1.558 1.00 11.93 94 LEU A N 1
ATOM 1425 C CA . LEU A 1 95 ? -8.862 9.325 1.914 1.00 12.98 94 LEU A CA 1
ATOM 1426 C C . LEU A 1 95 ? -8.754 10.176 0.665 1.00 11.12 94 LEU A C 1
ATOM 1427 O O . LEU A 1 95 ? -8.406 9.662 -0.395 1.00 12.19 94 LEU A O 1
ATOM 1443 N N . SER A 1 96 ? -9.016 11.482 0.809 1.00 10.57 95 SER A N 1
ATOM 1444 C CA . SER A 1 96 ? -8.635 12.411 -0.248 1.00 9.65 95 SER A CA 1
ATOM 1445 C C . SER A 1 96 ? -7.118 12.498 -0.348 1.00 9.34 95 SER A C 1
ATOM 1446 O O . SER A 1 96 ? -6.384 12.110 0.564 1.00 9.18 95 SER A O 1
ATOM 1454 N N . LYS A 1 97 ? -6.645 13.077 -1.448 1.00 9.41 96 LYS A N 1
ATOM 1455 C CA . LYS A 1 97 ? -5.216 13.290 -1.580 1.00 9.63 96 LYS A CA 1
ATOM 1456 C C . LYS A 1 97 ? -4.677 14.119 -0.410 1.00 8.45 96 LYS A C 1
ATOM 1457 O O . LYS A 1 97 ? -3.635 13.790 0.161 1.00 9.29 96 LYS A O 1
ATOM 1476 N N . GLY A 1 98 ? -5.364 15.214 -0.052 1.00 9.18 97 GLY A N 1
ATOM 1477 C CA . GLY A 1 98 ? -4.886 16.051 1.026 1.00 8.61 97 GLY A CA 1
ATOM 1478 C C . GLY A 1 98 ? -4.836 15.315 2.346 1.00 8.34 97 GLY A C 1
ATOM 1479 O O . GLY A 1 98 ? -3.890 15.469 3.119 1.00 9.15 97 GLY A O 1
ATOM 1483 N N . GLN A 1 99 ? -5.871 14.510 2.621 1.00 8.65 98 GLN A N 1
ATOM 1484 C CA . GLN A 1 99 ? -5.877 13.720 3.851 1.00 8.74 98 GLN A CA 1
ATOM 1485 C C . GLN A 1 99 ? -4.800 12.644 3.826 1.00 8.31 98 GLN A C 1
ATOM 1486 O O . GLN A 1 99 ? -4.170 12.374 4.861 1.00 9.11 98 GLN A O 1
ATOM 1500 N N . LEU A 1 100 ? -4.552 12.031 2.666 1.00 8.44 99 LEU A N 1
ATOM 1501 C CA . LEU A 1 100 ? -3.492 11.036 2.598 1.00 8.14 99 LEU A CA 1
ATOM 1502 C C . LEU A 1 100 ? -2.145 11.680 2.879 1.00 8.28 99 LEU A C 1
ATOM 1503 O O . LEU A 1 100 ? -1.291 11.096 3.556 1.00 8.69 99 LEU A O 1
ATOM 1519 N N . LYS A 1 101 ? -1.927 12.887 2.368 1.00 8.56 100 LYS A N 1
ATOM 1520 C CA . LYS A 1 101 ? -0.661 13.559 2.646 1.00 9.02 100 LYS A CA 1
ATOM 1521 C C . LYS A 1 101 ? -0.517 13.907 4.128 1.00 9.42 100 LYS A C 1
ATOM 1522 O O . LYS A 1 101 ? 0.590 13.878 4.669 1.00 9.92 100 LYS A O 1
ATOM 1541 N N . GLU A 1 102 ? -1.621 14.264 4.786 1.00 9.90 101 GLU A N 1
ATOM 1542 C CA . GLU A 1 102 ? -1.589 14.464 6.245 1.00 9.75 101 GLU A CA 1
ATOM 1543 C C . GLU A 1 102 ? -1.198 13.185 6.958 1.00 9.11 101 GLU A C 1
ATOM 1544 O O . GLU A 1 102 ? -0.358 13.187 7.869 1.00 10.08 101 GLU A O 1
ATOM 1556 N N . PHE A 1 103 ? -1.808 12.074 6.543 1.00 8.80 102 PHE A N 1
ATOM 1557 C CA . PHE A 1 103 ? -1.458 10.775 7.099 1.00 8.45 102 PHE A CA 1
ATOM 1558 C C . PHE A 1 103 ? 0.024 10.505 6.941 1.00 8.50 102 PHE A C 1
ATOM 1559 O O . PHE A 1 103 ? 0.693 10.076 7.890 1.00 9.24 102 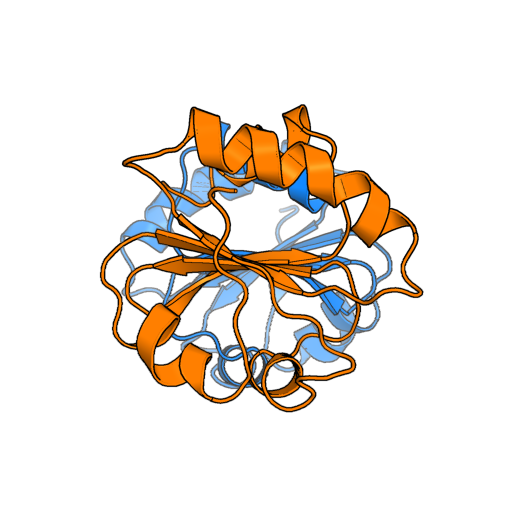PHE A O 1
ATOM 1576 N N . LEU A 1 104 ? 0.549 10.738 5.744 1.00 8.36 103 LEU A N 1
ATOM 1577 C CA . LEU A 1 104 ? 1.958 10.466 5.488 1.00 8.68 103 LEU A CA 1
ATOM 1578 C C . LEU A 1 104 ? 2.870 11.380 6.299 1.00 8.81 103 LEU A C 1
ATOM 1579 O O . LEU A 1 104 ? 3.915 10.935 6.758 1.00 9.52 103 LEU A O 1
ATOM 1595 N N . ASP A 1 105 ? 2.519 12.656 6.440 1.00 9.14 104 ASP A N 1
ATOM 1596 C CA . ASP A 1 105 ? 3.323 13.531 7.295 1.00 10.30 104 ASP A CA 1
ATOM 1597 C C . ASP A 1 105 ? 3.500 12.896 8.669 1.00 10.41 104 ASP A C 1
ATOM 1598 O O . ASP A 1 105 ? 4.602 12.865 9.219 1.00 12.98 104 ASP A O 1
ATOM 1607 N N . ALA A 1 106 ? 2.414 12.391 9.241 1.00 9.57 105 ALA A N 1
ATOM 1608 C CA . ALA A 1 106 ? 2.492 11.804 10.577 1.00 9.12 105 ALA A CA 1
ATOM 1609 C C . ALA A 1 106 ? 3.153 10.443 10.546 1.00 8.88 105 ALA A C 1
ATOM 1610 O O . ALA A 1 106 ? 3.945 10.093 11.423 1.00 10.34 105 ALA A O 1
ATOM 1617 N N . ALA A 1 107 ? 2.827 9.644 9.544 1.00 8.57 106 ALA A N 1
ATOM 1618 C CA . ALA A 1 107 ? 3.321 8.276 9.490 1.00 8.96 106 ALA A CA 1
ATOM 1619 C C . ALA A 1 107 ? 4.813 8.218 9.222 1.00 9.13 106 ALA A C 1
ATOM 1620 O O . ALA A 1 107 ? 5.496 7.332 9.727 1.00 10.26 106 ALA A O 1
ATOM 1627 N N . LEU A 1 108 ? 5.338 9.143 8.426 1.00 9.49 107 LEU A N 1
ATOM 1628 C CA . LEU A 1 108 ? 6.754 9.163 8.100 1.00 10.78 107 LEU A CA 1
ATOM 1629 C C . LEU A 1 108 ? 7.582 9.808 9.188 1.00 12.80 107 LEU A C 1
ATOM 1630 O O . LEU A 1 108 ? 8.794 9.601 9.234 1.00 16.80 107 LEU A O 1
ATOM 1646 N N . ALA A 1 109 ? 6.957 10.594 10.059 1.00 12.62 108 ALA A N 1
ATOM 1647 C CA . ALA A 1 109 ? 7.649 11.214 11.187 1.00 15.04 108 ALA A CA 1
ATOM 1648 C C . ALA A 1 109 ? 8.095 10.144 12.175 1.00 19.47 108 ALA A C 1
ATOM 1649 O O . ALA A 1 109 ? 8.990 10.443 12.974 1.00 27.57 108 ALA A O 1
ATOM 1657 N N . ASP B 1 3 ? -7.405 15.095 32.934 1.00 39.15 2 ASP B N 1
ATOM 1658 C CA . ASP B 1 3 ? -8.710 15.030 33.589 1.00 38.21 2 ASP B CA 1
ATOM 1659 C C . ASP B 1 3 ? -9.808 14.493 32.671 1.00 38.47 2 ASP B C 1
ATOM 1660 O O . ASP B 1 3 ? -10.823 13.995 33.143 1.00 53.02 2 ASP B O 1
ATOM 1668 N N . LYS B 1 4 ? -9.612 14.605 31.356 1.00 31.69 3 LYS B N 1
ATOM 1669 C CA . LYS B 1 4 ? -10.590 14.116 30.385 1.00 32.28 3 LYS B CA 1
ATOM 1670 C C . LYS B 1 4 ? -10.288 12.721 29.853 1.00 30.09 3 LYS B C 1
ATOM 1671 O O . LYS B 1 4 ? -11.112 12.144 29.140 1.00 26.66 3 LYS B O 1
ATOM 1690 N N . ILE B 1 5 ? -9.166 12.207 30.160 1.00 26.05 4 ILE B N 1
ATOM 1691 C CA . ILE B 1 5 ? -8.656 10.967 29.608 1.00 19.79 4 ILE B CA 1
ATOM 1692 C C . ILE B 1 5 ? -9.139 9.750 30.392 1.00 16.07 4 ILE B C 1
ATOM 1693 O O . ILE B 1 5 ? -9.237 9.771 31.628 1.00 19.31 4 ILE B O 1
ATOM 1709 N N . ILE B 1 6 ? -9.478 8.703 29.674 1.00 13.56 5 ILE B N 1
ATOM 1710 C CA . ILE B 1 6 ? -9.874 7.440 30.286 1.00 14.21 5 ILE B CA 1
ATOM 1711 C C . ILE B 1 6 ? -8.632 6.585 30.494 1.00 11.15 5 ILE B C 1
ATOM 1712 O O . ILE B 1 6 ? -7.902 6.302 29.546 1.00 11.38 5 ILE B O 1
ATOM 1728 N N . HIS B 1 7 ? -8.413 6.139 31.720 1.00 10.89 6 HIS B N 1
ATOM 1729 C CA . HIS B 1 7 ? -7.312 5.234 32.026 1.00 10.93 6 HIS B CA 1
ATOM 1730 C C . HIS B 1 7 ? -7.855 3.828 32.008 1.00 11.31 6 HIS B C 1
ATOM 1731 O O . HIS B 1 7 ? -8.643 3.445 32.869 1.00 14.06 6 HIS B O 1
ATOM 1745 N N . LEU B 1 8 ? -7.469 3.077 30.996 1.00 10.00 7 LEU B N 1
ATOM 1746 C CA . LEU B 1 8 ? -7.988 1.745 30.732 1.00 9.99 7 LEU B CA 1
ATOM 1747 C C . LEU B 1 8 ? -7.193 0.684 31.472 1.00 11.12 7 LEU B C 1
ATOM 1748 O O . LEU B 1 8 ? -6.022 0.867 31.800 1.00 13.07 7 LEU B O 1
ATOM 1764 N N . THR B 1 9 ? -7.820 -0.457 31.689 1.00 11.07 8 THR B N 1
ATOM 1765 C CA . THR B 1 9 ? -7.127 -1.658 32.119 1.00 10.72 8 THR B CA 1
ATOM 1766 C C . THR B 1 9 ? -7.391 -2.744 31.088 1.00 10.14 8 THR B C 1
ATOM 1767 O O . THR B 1 9 ? -8.270 -2.620 30.212 1.00 10.12 8 THR B O 1
ATOM 1778 N N . ASP B 1 10 ? -6.663 -3.846 31.210 1.00 10.27 9 ASP B N 1
ATOM 1779 C CA . ASP B 1 10 ? -6.945 -4.971 30.335 1.00 11.49 9 ASP B CA 1
ATOM 1780 C C . ASP B 1 10 ? -8.410 -5.362 30.435 1.00 12.60 9 ASP B C 1
ATOM 1781 O O . ASP B 1 10 ? -9.036 -5.713 29.429 1.00 15.44 9 ASP B O 1
ATOM 1790 N N . ASP B 1 11 ? -8.977 -5.311 31.646 1.00 12.75 10 ASP B N 1
ATOM 1791 C CA . ASP B 1 11 ? -10.366 -5.715 31.842 1.00 16.20 10 ASP B CA 1
ATOM 1792 C C . ASP B 1 11 ? -11.346 -4.685 31.301 1.00 15.64 10 ASP B C 1
ATOM 1793 O O . ASP B 1 11 ? -12.300 -5.041 30.601 1.00 20.53 10 ASP B O 1
ATOM 1802 N N . SER B 1 12 ? -11.117 -3.408 31.558 1.00 12.36 11 SER B N 1
ATOM 1803 C CA . SER B 1 12 ? -12.103 -2.426 31.140 1.00 11.08 11 SER B CA 1
ATOM 1804 C C . SER B 1 12 ? -12.062 -2.164 29.643 1.00 10.90 11 SER B C 1
ATOM 1805 O O . SER B 1 12 ? -13.006 -1.598 29.093 1.00 11.82 11 SER B O 1
ATOM 1813 N N . PHE B 1 13 ? -10.988 -2.574 28.978 1.00 10.90 12 PHE B N 1
ATOM 1814 C CA . PHE B 1 13 ? -10.859 -2.369 27.540 1.00 10.96 12 PHE B CA 1
ATOM 1815 C C . PHE B 1 13 ? -12.019 -2.993 26.794 1.00 11.33 12 PHE B C 1
ATOM 1816 O O . PHE B 1 13 ? -12.541 -2.405 25.842 1.00 10.76 12 PHE B O 1
ATOM 1833 N N . ASP B 1 14 ? -12.407 -4.203 27.212 1.00 14.01 13 ASP B N 1
ATOM 1834 C CA . ASP B 1 14 ? -13.414 -4.981 26.534 1.00 18.54 13 ASP B CA 1
ATOM 1835 C C . ASP B 1 14 ? -14.773 -4.358 26.667 1.00 17.14 13 ASP B C 1
ATOM 1836 O O . ASP B 1 14 ? -15.692 -4.828 26.005 1.00 20.09 13 ASP B O 1
ATOM 1845 N N . THR B 1 15 ? -14.952 -3.406 27.588 1.00 15.35 14 THR B N 1
ATOM 1846 C CA . THR B 1 15 ? -16.181 -2.631 27.689 1.00 14.08 14 THR B CA 1
ATOM 1847 C C . THR B 1 15 ? -15.995 -1.249 27.063 1.00 13.58 14 THR B C 1
ATOM 1848 O O . THR B 1 15 ? -16.630 -0.930 26.050 1.00 13.77 14 THR B O 1
ATOM 1859 N N . ASP B 1 16 ? -15.044 -0.470 27.603 1.00 10.57 15 ASP B N 1
ATOM 1860 C CA . ASP B 1 16 ? -14.895 0.944 27.274 1.00 10.62 15 ASP B CA 1
ATOM 1861 C C . ASP B 1 16 ? -14.452 1.188 25.849 1.00 9.94 15 ASP B C 1
ATOM 1862 O O . ASP B 1 16 ? -14.654 2.289 25.336 1.00 11.37 15 ASP B O 1
ATOM 1871 N N . VAL B 1 17 ? -13.777 0.233 25.222 1.00 9.22 16 VAL B N 1
ATOM 1872 C CA . VAL B 1 17 ? -13.400 0.331 23.825 1.00 8.87 16 VAL B CA 1
ATOM 1873 C C . VAL B 1 17 ? -14.269 -0.580 22.957 1.00 9.13 16 VAL B C 1
ATOM 1874 O O . VAL 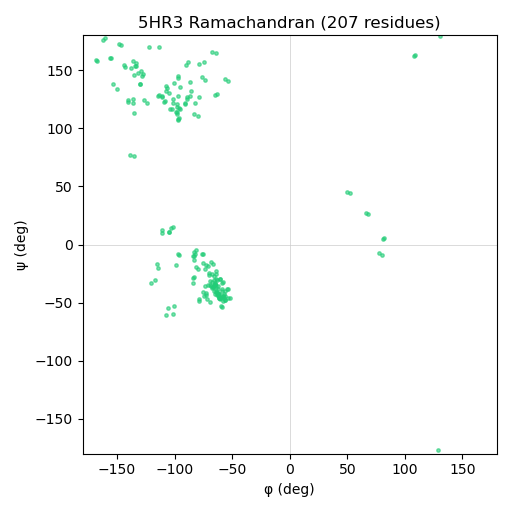B 1 17 ? -14.846 -0.127 21.979 1.00 10.33 16 VAL B O 1
ATOM 1887 N N . LEU B 1 18 ? -14.337 -1.881 23.274 1.00 9.69 17 LEU B N 1
ATOM 1888 C CA . LEU B 1 18 ? -14.950 -2.810 22.322 1.00 10.06 17 LEU B CA 1
ATOM 1889 C C . LEU B 1 18 ? -16.451 -2.623 22.196 1.00 10.56 17 LEU B C 1
ATOM 1890 O O . LEU B 1 18 ? -16.992 -3.004 21.159 1.00 13.30 17 LEU B O 1
ATOM 1906 N N . LYS B 1 19 ? -17.127 -2.079 23.216 1.00 10.14 18 LYS B N 1
ATOM 1907 C CA . LYS B 1 19 ? -18.575 -1.884 23.180 1.00 10.88 18 LYS B CA 1
ATOM 1908 C C . LYS B 1 19 ? -18.962 -0.439 22.952 1.00 9.69 18 LYS B C 1
ATOM 1909 O O . LYS B 1 19 ? -20.138 -0.098 23.119 1.00 10.89 18 LYS B O 1
ATOM 1928 N N . ALA B 1 20 ? -18.000 0.410 22.603 1.00 9.21 19 ALA B N 1
ATOM 1929 C CA . ALA B 1 20 ? -18.205 1.841 22.481 1.00 9.28 19 ALA B CA 1
ATOM 1930 C C . ALA B 1 20 ? -18.351 2.260 21.030 1.00 10.46 19 ALA B C 1
ATOM 1931 O O . ALA B 1 20 ? -17.427 2.099 20.235 1.00 12.87 19 ALA B O 1
ATOM 1938 N N . ASP B 1 21 ? -19.479 2.879 20.723 1.00 9.51 20 ASP B N 1
ATOM 1939 C CA . ASP B 1 21 ? -19.692 3.509 19.436 1.00 10.67 20 ASP B CA 1
ATOM 1940 C C . ASP B 1 21 ? -19.166 4.928 19.470 1.00 12.17 20 ASP B C 1
ATOM 1941 O O . ASP B 1 21 ? -19.432 5.693 20.392 1.00 16.57 20 ASP B O 1
ATOM 1950 N N . GLY B 1 22 ? -18.343 5.243 18.503 1.00 13.14 21 GLY B N 1
ATOM 1951 C CA . GLY B 1 22 ? -17.573 6.458 18.475 1.00 13.21 21 GLY B CA 1
ATOM 1952 C C . GLY B 1 22 ? -16.116 6.157 18.219 1.00 12.03 21 GLY B C 1
ATOM 1953 O O . GLY B 1 22 ? -15.703 5.015 18.017 1.00 14.18 21 GLY B O 1
ATOM 1957 N N . ALA B 1 23 ? -15.330 7.206 18.251 1.00 9.98 22 ALA B N 1
ATOM 1958 C CA . ALA B 1 23 ? -13.904 7.122 17.997 1.00 9.38 22 ALA B CA 1
ATOM 1959 C C . ALA B 1 23 ? -13.151 7.283 19.303 1.00 9.22 22 ALA B C 1
ATOM 1960 O O . ALA B 1 23 ? -13.472 8.158 20.102 1.00 9.67 22 ALA B O 1
ATOM 1967 N N . ILE B 1 24 ? -12.159 6.434 19.519 1.00 8.57 23 ILE B N 1
ATOM 1968 C CA . ILE B 1 24 ? -11.346 6.460 20.731 1.00 8.72 23 ILE B CA 1
ATOM 1969 C C . ILE B 1 24 ? -9.887 6.297 20.327 1.00 8.34 23 ILE B C 1
ATOM 1970 O O . ILE B 1 24 ? -9.522 5.340 19.635 1.00 8.78 23 ILE B O 1
ATOM 1986 N N . LEU B 1 25 ? -9.056 7.233 20.760 1.00 7.92 24 LEU B N 1
ATOM 1987 C CA . LEU B 1 25 ? -7.629 7.196 20.575 1.00 7.82 24 LEU B CA 1
ATOM 1988 C C . LEU B 1 25 ? -6.993 6.625 21.829 1.00 8.12 24 LEU B C 1
ATOM 1989 O O . LEU B 1 25 ? -7.131 7.214 22.899 1.00 9.10 24 LEU B O 1
ATOM 2005 N N . VAL B 1 26 ? -6.320 5.489 21.697 1.00 7.60 25 VAL B N 1
ATOM 2006 C C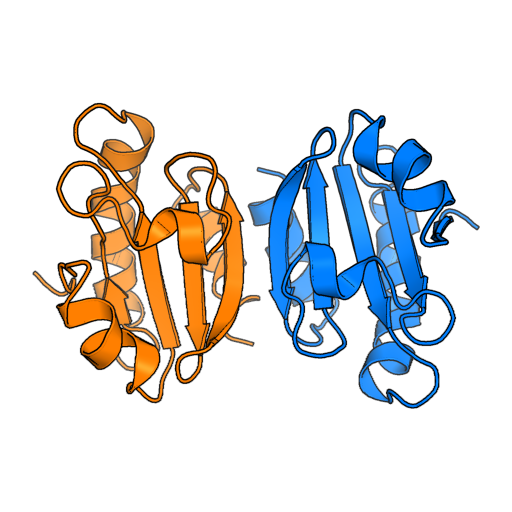A . VAL B 1 26 ? -5.686 4.805 22.816 1.00 8.06 25 VAL B CA 1
ATOM 2007 C C . VAL B 1 26 ? -4.175 4.932 22.705 1.00 7.16 25 VAL B C 1
ATOM 2008 O O . VAL B 1 26 ? -3.566 4.506 21.720 1.00 7.84 25 VAL B O 1
ATOM 2021 N N . ASP B 1 27 ? -3.568 5.486 23.748 1.00 7.56 26 ASP B N 1
ATOM 2022 C CA . ASP B 1 27 ? -2.138 5.650 23.904 1.00 8.20 26 ASP B CA 1
ATOM 2023 C C . ASP B 1 27 ? -1.590 4.524 24.775 1.00 7.56 26 ASP B C 1
ATOM 2024 O O . ASP B 1 27 ? -1.912 4.442 25.966 1.00 8.62 26 ASP B O 1
ATOM 2033 N N . PHE B 1 28 ? -0.768 3.668 24.187 1.00 7.53 27 PHE B N 1
ATOM 2034 C CA . PHE B 1 28 ? -0.086 2.601 24.906 1.00 7.64 27 PHE B CA 1
ATOM 2035 C C . PHE B 1 28 ? 1.253 3.144 25.381 1.00 8.15 27 PHE B C 1
ATOM 2036 O O . PHE B 1 28 ? 2.064 3.598 24.572 1.00 8.98 27 PHE B O 1
ATOM 2053 N N . TRP B 1 29 ? 1.477 3.104 26.698 1.00 8.14 28 TRP B N 1
ATOM 2054 C CA . TRP B 1 29 ? 2.607 3.791 27.315 1.00 8.70 28 TRP B CA 1
ATOM 2055 C C . TRP B 1 29 ? 3.105 3.036 28.540 1.00 8.89 28 TRP B C 1
ATOM 2056 O O . TRP B 1 29 ? 2.502 2.061 28.979 1.00 9.52 28 TRP B O 1
ATOM 2077 N N . ALA B 1 30 ? 4.228 3.515 29.071 1.00 8.93 29 ALA B N 1
ATOM 2078 C CA . ALA B 1 30 ? 4.751 3.009 30.333 1.00 10.17 29 ALA B CA 1
ATOM 2079 C C . ALA B 1 30 ? 5.622 4.091 30.947 1.00 10.35 29 ALA B C 1
ATOM 2080 O O . ALA B 1 30 ? 6.119 4.971 30.246 1.00 10.31 29 ALA B O 1
ATOM 2087 N N . GLU B 1 31 ? 5.848 3.975 32.260 1.00 11.31 30 GLU B N 1
ATOM 2088 C CA . GLU B 1 31 ? 6.573 4.992 33.018 1.00 11.39 30 GLU B CA 1
ATOM 2089 C C . GLU B 1 31 ? 8.023 5.150 32.579 1.00 11.27 30 GLU B C 1
ATOM 2090 O O . GLU B 1 31 ? 8.566 6.249 32.710 1.00 12.73 30 GLU B O 1
ATOM 2102 N N . TRP B 1 32 ? 8.670 4.091 32.078 1.00 11.88 31 TRP B N 1
ATOM 2103 C CA . TRP B 1 32 ? 10.068 4.171 31.675 1.00 12.88 31 TRP B CA 1
ATOM 2104 C C . TRP B 1 32 ? 10.267 4.893 30.353 1.00 13.28 31 TRP B C 1
ATOM 2105 O O . TRP B 1 32 ? 11.407 5.176 29.987 1.00 15.22 31 TRP B O 1
ATOM 2126 N N . CYS B 1 33 ? 9.201 5.220 29.646 1.00 11.73 32 CYS B N 1
ATOM 2127 C CA . CYS B 1 33 ? 9.245 5.662 28.255 1.00 11.66 32 CYS B CA 1
ATOM 2128 C C . CYS B 1 33 ? 9.214 7.188 28.175 1.00 11.86 32 CYS B C 1
ATOM 2129 O O . CYS B 1 33 ? 8.185 7.823 28.439 1.00 11.98 32 CYS B O 1
ATOM 2136 N N . GLY B 1 34 ? 10.347 7.776 27.824 1.00 13.01 33 GLY B N 1
ATOM 2137 C CA . GLY B 1 34 ? 10.473 9.208 27.744 1.00 13.98 33 GLY B CA 1
ATOM 2138 C C . GLY B 1 34 ? 9.522 9.860 26.767 1.00 13.20 33 GLY B C 1
ATOM 2139 O O . GLY B 1 34 ? 8.814 10.809 27.106 1.00 13.84 33 GLY B O 1
ATOM 2143 N N . PRO B 1 35 ? 9.512 9.390 25.518 1.00 13.34 34 PRO B N 1
ATOM 2144 C CA . PRO B 1 35 ? 8.565 9.945 24.530 1.00 12.64 34 PRO B CA 1
ATOM 2145 C C . PRO B 1 35 ? 7.127 9.817 24.962 1.00 11.90 34 PRO B C 1
ATOM 2146 O O . PRO B 1 35 ? 6.310 10.685 24.629 1.00 12.83 34 PRO B O 1
ATOM 2157 N N . CYS B 1 36 ? 6.806 8.757 25.700 1.00 10.79 35 CYS B N 1
ATOM 2158 C CA . CYS B 1 36 ? 5.460 8.634 26.242 1.00 10.76 35 CYS B CA 1
ATOM 2159 C C . CYS B 1 36 ? 5.129 9.781 27.182 1.00 11.46 35 CYS B C 1
ATOM 2160 O O . CYS B 1 36 ? 4.025 10.336 27.134 1.00 12.12 35 CYS B O 1
ATOM 2167 N N . LYS B 1 37 ? 6.048 10.112 28.092 1.00 11.90 36 LYS B N 1
ATOM 2168 C CA . LYS B 1 37 ? 5.793 11.201 29.029 1.00 14.02 36 LYS B CA 1
ATOM 2169 C C . LYS B 1 37 ? 5.689 12.521 28.279 1.00 14.44 36 LYS B C 1
ATOM 2170 O O . LYS B 1 37 ? 4.847 13.364 28.603 1.00 16.14 36 LYS B O 1
ATOM 2189 N N . MET B 1 38 ? 6.462 12.672 27.206 1.00 14.99 37 MET B N 1
ATOM 2190 C CA . MET B 1 38 ? 6.427 13.898 26.416 1.00 18.10 37 MET B CA 1
ATOM 2191 C C . MET B 1 38 ? 5.089 14.081 25.711 1.00 16.67 37 MET B C 1
ATOM 2192 O O . MET B 1 38 ? 4.599 15.213 25.594 1.00 18.39 37 MET B O 1
ATOM 2206 N N . ILE B 1 39 ? 4.474 12.994 25.235 1.00 14.74 38 ILE B N 1
ATOM 2207 C CA . ILE B 1 39 ? 3.221 13.155 24.506 1.00 13.35 38 ILE B CA 1
ATOM 2208 C C . ILE B 1 39 ? 2.027 13.252 25.431 1.00 12.41 38 ILE B C 1
ATOM 2209 O O . ILE B 1 39 ? 0.947 13.651 24.986 1.00 12.11 38 ILE B O 1
ATOM 2225 N N . ALA B 1 40 ? 2.189 12.980 26.725 1.00 12.35 39 ALA B N 1
ATOM 2226 C CA . ALA B 1 40 ? 1.035 13.017 27.613 1.00 13.16 39 ALA B CA 1
ATOM 2227 C C . ALA B 1 40 ? 0.337 14.373 27.617 1.00 13.49 39 ALA B C 1
ATOM 2228 O O . ALA B 1 40 ? -0.899 14.409 27.493 1.00 13.13 39 ALA B O 1
ATOM 2235 N N . PRO B 1 41 ? 1.034 15.507 27.759 1.00 14.50 40 PRO B N 1
ATOM 2236 C CA . PRO B 1 41 ? 0.325 16.796 27.727 1.00 15.39 40 PRO B CA 1
ATOM 2237 C C . PRO B 1 41 ? -0.298 17.091 26.382 1.00 14.72 40 PRO B C 1
ATOM 2238 O O . PRO B 1 41 ? -1.336 17.756 26.325 1.00 16.18 40 PRO B O 1
ATOM 2249 N N . ILE B 1 42 ? 0.299 16.601 25.298 1.00 13.12 41 ILE B N 1
ATOM 2250 C CA . ILE B 1 42 ? -0.313 16.744 23.980 1.00 13.60 41 ILE B CA 1
ATOM 2251 C C . ILE B 1 42 ? -1.667 16.048 23.954 1.00 11.85 41 ILE B C 1
ATOM 2252 O O . ILE B 1 42 ? -2.661 16.584 23.449 1.00 13.25 41 ILE B O 1
ATOM 2268 N N . LEU B 1 43 ? -1.717 14.826 24.486 1.00 11.45 42 LEU B N 1
ATOM 2269 C CA . LEU B 1 43 ? -2.978 14.092 24.542 1.00 12.17 42 LEU B CA 1
ATOM 2270 C C . LEU B 1 43 ? -4.019 14.806 25.402 1.00 12.59 42 LEU B C 1
ATOM 2271 O O . LEU B 1 43 ? -5.208 14.796 25.072 1.00 12.93 42 LEU B O 1
ATOM 2287 N N . ASP B 1 44 ? -3.597 15.452 26.493 1.00 15.31 43 ASP B N 1
ATOM 2288 C CA . ASP B 1 44 ? -4.533 16.242 27.290 1.00 17.97 43 ASP B CA 1
ATOM 2289 C C . ASP B 1 44 ? -5.157 17.333 26.440 1.00 20.10 43 ASP B C 1
ATOM 2290 O O . ASP B 1 44 ? -6.363 17.589 26.510 1.00 22.59 43 ASP B O 1
ATOM 2299 N N . GLU B 1 45 ? -4.335 18.026 25.668 1.00 17.79 44 GLU B N 1
ATOM 2300 C CA . GLU B 1 45 ? -4.853 19.101 24.827 1.00 19.37 44 GLU B CA 1
ATOM 2301 C C . GLU B 1 45 ? -5.790 18.573 23.761 1.00 19.04 44 GLU B C 1
ATOM 2302 O O . GLU B 1 45 ? -6.824 19.189 23.472 1.00 21.85 44 GLU B O 1
ATOM 2314 N N . ILE B 1 46 ? -5.427 17.459 23.138 1.00 17.59 45 ILE B N 1
ATOM 2315 C CA . ILE B 1 46 ? -6.284 16.853 22.123 1.00 16.18 45 ILE B CA 1
ATOM 2316 C C . ILE B 1 46 ? -7.621 16.455 22.719 1.00 15.23 45 ILE B C 1
ATOM 2317 O O . ILE B 1 46 ? -8.666 16.652 22.093 1.00 15.89 45 ILE B O 1
ATOM 2333 N N . ALA B 1 47 ? -7.616 15.870 23.924 1.00 16.21 46 ALA B N 1
ATOM 2334 C CA . ALA B 1 47 ? -8.870 15.456 24.545 1.00 18.20 46 ALA B CA 1
ATOM 2335 C C . ALA B 1 47 ? -9.801 16.649 24.712 1.00 19.54 46 ALA B C 1
ATOM 2336 O O . ALA B 1 47 ? -11.018 16.532 24.521 1.00 19.62 46 ALA B O 1
ATOM 2343 N N . ASP B 1 48 ? -9.237 17.809 25.063 1.00 20.25 47 ASP B N 1
ATOM 2344 C CA . ASP B 1 48 ? -10.039 19.022 25.210 1.00 22.35 47 ASP B CA 1
ATOM 2345 C C . ASP B 1 48 ? -10.540 19.508 23.856 1.00 22.13 47 ASP B C 1
ATOM 2346 O O . ASP B 1 48 ? -11.727 19.835 23.693 1.00 24.91 47 ASP B O 1
ATOM 2355 N N . GLU B 1 49 ? -9.629 19.613 22.885 1.00 21.11 48 GLU B N 1
ATOM 2356 C CA . GLU B 1 49 ? -9.963 20.190 21.578 1.00 19.38 48 GLU B CA 1
ATOM 2357 C C . GLU B 1 49 ? -10.929 19.330 20.771 1.00 19.19 48 GLU B C 1
ATOM 2358 O O . GLU B 1 49 ? -11.715 19.866 19.982 1.00 21.40 48 GLU B O 1
ATOM 2370 N N . TYR B 1 50 ? -10.862 18.012 20.917 1.00 17.29 49 TYR B N 1
ATOM 2371 C CA . TYR B 1 50 ? -11.680 17.098 20.130 1.00 16.17 49 TYR B CA 1
ATOM 2372 C C . TYR B 1 50 ? -12.877 16.520 20.887 1.00 18.16 49 TYR B C 1
ATOM 2373 O O . TYR B 1 50 ? -13.463 15.536 20.422 1.00 18.17 49 TYR B O 1
ATOM 2391 N N . GLN B 1 51 ? -13.246 17.075 22.038 1.00 23.06 50 GLN B N 1
ATOM 2392 C CA . GLN B 1 51 ? -14.418 16.557 22.734 1.00 28.75 50 GLN B CA 1
ATOM 2393 C C . GLN B 1 51 ? -15.638 16.606 21.826 1.00 32.22 50 GLN B C 1
ATOM 2394 O O . GLN B 1 51 ? -15.817 17.551 21.054 1.00 33.87 50 GLN B O 1
ATOM 2408 N N . GLY B 1 52 ? -16.481 15.573 21.926 1.00 36.19 51 GLY B N 1
ATOM 2409 C CA . GLY B 1 52 ? -17.602 15.382 21.024 1.00 32.25 51 GLY B CA 1
ATOM 2410 C C . GLY B 1 52 ? -17.254 14.766 19.686 1.00 32.86 51 GLY B C 1
ATOM 2411 O O . GLY B 1 52 ? -18.166 14.380 18.941 1.00 33.74 51 GLY B O 1
ATOM 2415 N N . LYS B 1 53 ? -15.973 14.618 19.381 1.00 26.61 52 LYS B N 1
ATOM 2416 C CA . LYS B 1 53 ? -15.508 13.939 18.186 1.00 25.26 52 LYS B CA 1
ATOM 2417 C C . LYS B 1 53 ? -14.699 12.700 18.528 1.00 18.62 52 LYS B C 1
ATOM 2418 O O . LYS B 1 53 ? -14.692 11.734 17.757 1.00 19.44 52 LYS B O 1
ATOM 2437 N N . LEU B 1 54 ? -14.015 12.723 19.670 1.00 15.93 53 LEU B N 1
ATOM 2438 C CA . LEU B 1 54 ? -13.018 11.731 20.017 1.00 13.92 53 LEU B CA 1
ATOM 2439 C C . LEU B 1 54 ? -12.891 11.614 21.527 1.00 12.88 53 LEU B C 1
ATOM 2440 O O . LEU B 1 54 ? -12.883 12.631 22.209 1.00 15.81 53 LEU B O 1
ATOM 2456 N N . THR B 1 55 ? -12.779 10.395 22.032 1.00 10.65 54 THR B N 1
ATOM 2457 C CA . THR B 1 55 ? -12.360 10.127 23.392 1.00 11.04 54 THR B CA 1
ATOM 2458 C C . THR B 1 55 ? -10.896 9.736 23.348 1.00 9.98 54 THR B C 1
ATOM 2459 O O . THR B 1 55 ? -10.473 9.025 22.442 1.00 10.62 54 THR B O 1
ATOM 2470 N N . VAL B 1 56 ? -10.132 10.236 24.299 1.00 9.96 55 VAL B N 1
ATOM 2471 C CA . VAL B 1 56 ? -8.725 9.896 24.465 1.00 10.49 55 VAL B CA 1
ATOM 2472 C C . VAL B 1 56 ? -8.570 9.001 25.685 1.00 10.73 55 VAL B C 1
ATOM 2473 O O . VAL B 1 56 ? -9.107 9.294 26.751 1.00 12.26 55 VAL B O 1
ATOM 2486 N N . ALA B 1 57 ? -7.833 7.911 25.512 1.00 10.00 56 ALA B N 1
ATOM 2487 C CA . ALA B 1 57 ? -7.626 6.910 26.539 1.00 9.89 56 ALA B CA 1
ATOM 2488 C C . ALA B 1 57 ? -6.160 6.515 26.564 1.00 9.76 56 ALA B C 1
ATOM 2489 O O . ALA B 1 57 ? -5.411 6.690 25.580 1.00 10.25 56 ALA B O 1
ATOM 2496 N N . LYS B 1 58 ? -5.758 5.976 27.705 1.00 9.56 57 LYS B N 1
ATOM 2497 C CA . LYS B 1 58 ? -4.395 5.512 27.903 1.00 9.82 57 LYS B CA 1
ATOM 2498 C C . LYS B 1 58 ? -4.438 4.114 28.496 1.00 8.81 57 LYS B C 1
ATOM 2499 O O . LYS B 1 58 ? -5.303 3.796 29.322 1.00 9.89 57 LYS B O 1
ATOM 2518 N N . LEU B 1 59 ? -3.439 3.315 28.141 1.00 8.36 58 LEU B N 1
ATOM 2519 C CA A LEU B 1 59 ? -3.275 1.980 28.689 0.50 8.63 58 LEU B CA 1
ATOM 2520 C CA B LEU B 1 59 ? -3.269 1.984 28.700 0.50 8.63 58 LEU B CA 1
ATOM 2521 C C . LEU B 1 59 ? -1.802 1.799 29.022 1.00 8.34 58 LEU B C 1
ATOM 2522 O O . LEU B 1 59 ? -0.942 1.848 28.138 1.00 8.52 58 LEU B O 1
ATOM 2553 N N . ASN B 1 60 ? -1.531 1.650 30.309 1.00 9.15 59 ASN B N 1
ATOM 2554 C CA . ASN B 1 60 ? -0.193 1.461 30.822 1.00 10.51 59 ASN B CA 1
ATOM 2555 C C . ASN B 1 60 ? 0.147 -0.015 30.685 1.00 10.81 59 ASN B C 1
ATOM 2556 O O . ASN B 1 60 ? -0.454 -0.861 31.339 1.00 12.16 59 ASN B O 1
ATOM 2567 N N . ILE B 1 61 ? 1.104 -0.325 29.805 1.00 9.74 60 ILE B N 1
ATOM 2568 C CA . ILE B 1 61 ? 1.397 -1.703 29.449 1.00 10.92 60 ILE B CA 1
ATOM 2569 C C . ILE B 1 61 ? 2.114 -2.467 30.538 1.00 13.01 60 ILE B C 1
ATOM 2570 O O . ILE B 1 61 ? 2.158 -3.700 30.480 1.00 14.93 60 ILE B O 1
ATOM 2586 N N . ASP B 1 62 ? 2.711 -1.773 31.500 1.00 14.92 61 ASP B N 1
ATOM 2587 C CA . ASP B 1 62 ? 3.430 -2.502 32.534 1.00 17.30 61 ASP B CA 1
ATOM 2588 C C . ASP B 1 62 ? 2.461 -3.166 33.479 1.00 15.33 61 ASP B C 1
ATOM 2589 O O . ASP B 1 62 ? 2.719 -4.271 33.948 1.00 19.23 61 ASP B O 1
ATOM 2598 N N . GLN B 1 63 ? 1.337 -2.516 33.754 1.00 13.45 62 GLN B N 1
ATOM 2599 C CA . GLN B 1 63 ? 0.318 -3.061 34.641 1.00 15.51 62 GLN B CA 1
ATOM 2600 C C . GLN B 1 63 ? -0.813 -3.746 33.900 1.00 13.72 62 GLN B C 1
ATOM 2601 O O . GLN B 1 63 ? -1.675 -4.358 34.522 1.00 15.05 62 GLN B O 1
ATOM 2615 N N . ASN B 1 64 ? -0.833 -3.620 32.594 1.00 11.84 63 ASN B N 1
ATOM 2616 C CA . ASN B 1 64 ? -1.877 -4.186 31.740 1.00 12.03 63 ASN B CA 1
ATOM 2617 C C . ASN B 1 64 ? -1.199 -4.845 30.560 1.00 12.50 63 ASN B C 1
ATOM 2618 O O . ASN B 1 64 ? -1.148 -4.288 29.457 1.00 12.79 63 ASN B O 1
ATOM 2629 N N . PRO B 1 65 ? -0.617 -6.027 30.775 1.00 14.12 64 PRO B N 1
ATOM 2630 C CA . PRO B 1 65 ? 0.229 -6.630 29.740 1.00 15.74 64 PRO B CA 1
ATOM 2631 C C . PRO B 1 65 ? -0.533 -7.395 28.672 1.00 14.41 64 PRO B C 1
ATOM 2632 O O . PRO B 1 65 ? 0.075 -7.807 27.679 1.00 15.94 64 PRO B O 1
ATOM 2643 N N . GLY B 1 66 ? -1.848 -7.570 28.832 1.00 13.64 65 GLY B N 1
ATOM 2644 C CA . GLY B 1 66 ? -2.599 -8.412 27.922 1.00 14.11 65 GLY B CA 1
ATOM 2645 C C . GLY B 1 66 ? -3.042 -7.748 26.637 1.00 13.37 65 GLY B C 1
ATOM 2646 O O . GLY B 1 66 ? -3.199 -8.435 25.628 1.00 15.87 65 GLY B O 1
ATOM 2650 N N . THR B 1 67 ? -3.246 -6.429 26.636 1.00 11.05 66 THR B N 1
ATOM 2651 C CA . THR B 1 67 ? -3.907 -5.787 25.506 1.00 11.06 66 THR B CA 1
ATOM 2652 C C . THR B 1 67 ? -2.978 -5.586 24.316 1.00 10.98 66 THR B C 1
ATOM 2653 O O . THR B 1 67 ? -3.360 -5.884 23.184 1.00 11.87 66 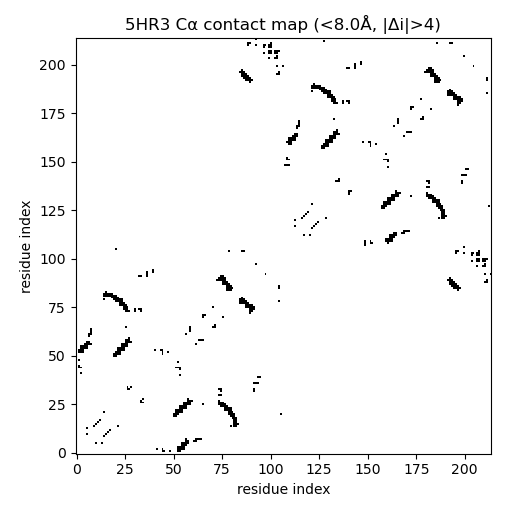THR B O 1
ATOM 2664 N N . ALA B 1 68 ? -1.785 -5.050 24.534 1.00 10.65 67 ALA B N 1
ATOM 2665 C CA . ALA B 1 68 ? -0.912 -4.733 23.406 1.00 11.47 67 ALA B CA 1
ATOM 2666 C C . ALA B 1 68 ? -0.669 -5.919 22.482 1.00 11.05 67 ALA B C 1
ATOM 2667 O O . ALA B 1 68 ? -0.764 -5.744 21.255 1.00 11.40 67 ALA B O 1
ATOM 2674 N N . PRO B 1 69 ? -0.371 -7.115 22.978 1.00 13.64 68 PRO B N 1
ATOM 2675 C CA . PRO B 1 69 ? -0.143 -8.238 22.057 1.00 15.16 68 PRO B CA 1
ATOM 2676 C C . PRO B 1 69 ? -1.351 -8.568 21.190 1.00 14.74 68 PRO B C 1
ATOM 2677 O O . PRO B 1 69 ? -1.180 -9.044 20.062 1.00 15.70 68 PRO B O 1
ATOM 2688 N N . LYS B 1 70 ? -2.575 -8.328 21.676 1.00 13.42 69 LYS B N 1
ATOM 2689 C CA . LYS B 1 70 ? -3.763 -8.623 20.881 1.00 15.06 69 LYS B CA 1
ATOM 2690 C C . LYS B 1 70 ? -3.830 -7.777 19.633 1.00 14.83 69 LYS B C 1
ATOM 2691 O O . LYS B 1 70 ? -4.530 -8.136 18.684 1.00 17.76 69 LYS B O 1
ATOM 2710 N N . TYR B 1 71 ? -3.153 -6.634 19.634 1.00 11.33 70 TYR B N 1
ATOM 2711 C CA . TYR B 1 71 ? -3.153 -5.713 18.514 1.00 11.49 70 TYR B CA 1
ATOM 2712 C C . TYR B 1 71 ? -1.808 -5.659 17.820 1.00 12.20 70 TYR B C 1
ATOM 2713 O O . TYR B 1 71 ? -1.589 -4.799 16.962 1.00 13.89 70 TYR B O 1
ATOM 2731 N N . GLY B 1 72 ? -0.918 -6.591 18.129 1.00 12.12 71 GLY B N 1
ATOM 2732 C CA . GLY B 1 72 ? 0.358 -6.653 17.453 1.00 13.88 71 GLY B CA 1
ATOM 2733 C C . GLY B 1 72 ? 1.272 -5.488 17.756 1.00 13.90 71 GLY B C 1
ATOM 2734 O O . GLY B 1 72 ? 2.142 -5.159 16.944 1.00 16.86 71 GLY B O 1
ATOM 2738 N N . ILE B 1 73 ? 1.106 -4.866 18.921 1.00 11.22 72 ILE B N 1
ATOM 2739 C CA . ILE B 1 73 ? 1.886 -3.696 19.288 1.00 9.84 72 ILE B CA 1
ATOM 2740 C C . ILE B 1 73 ? 3.228 -4.142 19.830 1.00 10.40 72 ILE B C 1
ATOM 2741 O O . ILE B 1 73 ? 3.286 -4.874 20.808 1.00 12.09 72 ILE B O 1
ATOM 2757 N N . ARG B 1 74 ? 4.304 -3.686 19.196 1.00 10.20 73 ARG B N 1
ATOM 2758 C CA . ARG B 1 74 ? 5.657 -4.150 19.483 1.00 11.33 73 ARG B CA 1
ATOM 2759 C C . ARG B 1 74 ? 6.432 -3.202 20.399 1.00 10.46 73 ARG B C 1
ATOM 2760 O O . ARG B 1 74 ? 7.464 -3.592 20.976 1.00 11.92 73 ARG B O 1
ATOM 2781 N N . GLY B 1 75 ? 5.983 -1.969 20.530 1.00 9.26 74 GLY B N 1
ATOM 2782 C CA . GLY B 1 75 ? 6.732 -0.976 21.277 1.00 9.28 74 GLY B CA 1
ATOM 2783 C C . GLY B 1 75 ? 5.841 0.183 21.638 1.00 8.47 74 GLY B C 1
ATOM 2784 O O . GLY B 1 75 ? 4.665 0.226 21.277 1.00 8.87 74 GLY B O 1
ATOM 2788 N N . ILE B 1 76 ? 6.424 1.109 22.400 1.00 8.04 75 ILE B N 1
ATOM 2789 C CA . ILE B 1 76 ? 5.699 2.283 22.842 1.00 7.99 75 ILE B CA 1
ATOM 2790 C C . ILE B 1 76 ? 6.536 3.531 22.633 1.00 8.25 75 ILE B C 1
ATOM 2791 O O . ILE B 1 76 ? 7.776 3.476 22.609 1.00 9.15 75 ILE B O 1
ATOM 2807 N N . PRO B 1 77 ? 5.888 4.678 22.473 1.00 8.36 76 PRO B N 1
ATOM 2808 C CA . PRO B 1 77 ? 4.427 4.830 22.426 1.00 8.66 76 PRO B CA 1
ATOM 2809 C C . PRO B 1 77 ? 3.856 4.374 21.092 1.00 8.56 76 PRO B C 1
ATOM 2810 O O . PRO B 1 77 ? 4.444 4.601 20.050 1.00 9.57 76 PRO B O 1
ATOM 2821 N N . THR B 1 78 ? 2.670 3.768 21.163 1.00 7.95 77 THR B N 1
ATOM 2822 C CA . THR B 1 78 ? 1.881 3.428 19.985 1.00 7.68 77 THR B CA 1
ATOM 2823 C C . THR B 1 78 ? 0.472 3.951 20.239 1.00 7.54 77 THR B C 1
ATOM 2824 O O . THR B 1 78 ? -0.075 3.817 21.340 1.00 8.62 77 THR B O 1
ATOM 2835 N N . LEU B 1 79 ? -0.110 4.540 19.197 1.00 7.19 78 LEU B N 1
ATOM 2836 C CA . LEU B 1 79 ? -1.462 5.074 19.217 1.00 7.24 78 LEU B CA 1
ATOM 2837 C C . LEU B 1 79 ? -2.346 4.216 18.322 1.00 7.29 78 LEU B C 1
ATOM 2838 O O . LEU B 1 79 ? -2.004 3.979 17.160 1.00 8.93 78 LEU B O 1
ATOM 2854 N N . LEU B 1 80 ? -3.461 3.753 18.861 1.00 7.28 79 LEU B N 1
ATOM 2855 C CA . LEU B 1 80 ? -4.506 3.092 18.092 1.00 7.85 79 LEU B CA 1
ATOM 2856 C C . LEU B 1 80 ? -5.756 3.940 18.096 1.00 8.14 79 LEU B C 1
ATOM 2857 O O . LEU B 1 80 ? -6.203 4.371 19.151 1.00 9.79 79 LEU B O 1
ATOM 2873 N N . LEU B 1 81 ? -6.312 4.198 16.938 1.00 8.05 80 LEU B N 1
ATOM 2874 C CA . LEU B 1 81 ? -7.588 4.880 16.840 1.00 8.39 80 LEU B CA 1
ATOM 2875 C C . LEU B 1 81 ? -8.639 3.827 16.497 1.00 8.22 80 LEU B C 1
ATOM 2876 O O . LEU B 1 81 ? -8.557 3.166 15.455 1.00 9.73 80 LEU B O 1
ATOM 2892 N N . PHE B 1 82 ? -9.589 3.637 17.397 1.00 8.14 81 PHE B N 1
ATOM 2893 C CA . PHE B 1 82 ? -10.705 2.726 17.206 1.00 8.74 81 PHE B CA 1
ATOM 2894 C C . PHE B 1 82 ? -11.913 3.514 16.729 1.00 8.55 81 PHE B C 1
ATOM 2895 O O . PHE B 1 82 ? -12.155 4.638 17.166 1.00 8.89 81 PHE B O 1
ATOM 2912 N N . LYS B 1 83 ? -12.705 2.877 15.866 1.00 8.95 82 LYS B N 1
ATOM 2913 C CA . LYS B 1 83 ? -14.057 3.307 15.533 1.00 9.68 82 LYS B CA 1
ATOM 2914 C C . LYS B 1 83 ? -14.968 2.131 15.814 1.00 9.35 82 LYS B C 1
ATOM 2915 O O . LYS B 1 83 ? -14.771 1.034 15.258 1.00 10.23 82 LYS B O 1
ATOM 2934 N N . ASN B 1 84 ? -15.952 2.350 16.685 1.00 10.61 83 ASN B N 1
ATOM 2935 C CA . ASN B 1 84 ? -16.928 1.317 16.980 1.00 12.41 83 ASN B CA 1
ATOM 2936 C C . ASN B 1 84 ? -16.263 -0.009 17.314 1.00 13.15 83 ASN B C 1
ATOM 2937 O O . ASN B 1 84 ? -16.687 -1.081 16.865 1.00 13.98 83 ASN B O 1
ATOM 2948 N N . GLY B 1 85 ? -15.241 0.058 18.149 1.00 12.23 84 GLY B N 1
ATOM 2949 C CA . GLY B 1 85 ? -14.656 -1.139 18.688 1.00 12.50 84 GLY B CA 1
ATOM 2950 C C . GLY B 1 85 ? -13.667 -1.842 17.793 1.00 11.53 84 GLY B C 1
ATOM 2951 O O . GLY B 1 85 ? -13.201 -2.910 18.174 1.00 12.75 84 GLY B O 1
ATOM 2955 N N . GLU B 1 86 ? -13.317 -1.276 16.636 1.00 10.25 85 GLU B N 1
ATOM 2956 C CA . GLU B 1 86 ? -12.366 -1.891 15.712 1.00 9.98 85 GLU B CA 1
ATOM 2957 C C . GLU B 1 86 ? -11.267 -0.890 15.374 1.00 8.36 85 GLU B C 1
ATOM 2958 O O . GLU B 1 86 ? -11.520 0.307 15.292 1.00 9.32 85 GLU B O 1
ATOM 2970 N N . VAL B 1 87 ? -10.044 -1.379 15.152 1.00 8.84 86 VAL B N 1
ATOM 2971 C CA . VAL B 1 87 ? -8.953 -0.483 14.786 1.00 8.67 86 VAL B CA 1
ATOM 2972 C C . VAL B 1 87 ? -9.227 0.153 13.435 1.00 8.98 86 VAL B C 1
ATOM 2973 O O . VAL B 1 87 ? -9.511 -0.533 12.451 1.00 11.00 86 VAL B O 1
ATOM 2986 N N . ALA B 1 88 ? -9.130 1.476 13.378 1.00 8.04 87 ALA B N 1
ATOM 2987 C CA . ALA B 1 88 ? -9.315 2.240 12.158 1.00 8.48 87 ALA B CA 1
ATOM 2988 C C . ALA B 1 88 ? -8.059 2.969 11.703 1.00 7.59 87 ALA B C 1
ATOM 2989 O O . ALA B 1 88 ? -8.009 3.401 10.539 1.00 7.83 87 ALA B O 1
ATOM 2996 N N . ALA B 1 89 ? -7.065 3.137 12.568 1.00 7.23 88 ALA B N 1
ATOM 2997 C CA . ALA B 1 89 ? -5.793 3.738 12.195 1.00 6.83 88 ALA B CA 1
ATOM 2998 C C . ALA B 1 89 ? -4.820 3.473 13.327 1.00 6.99 88 ALA B C 1
ATOM 2999 O O . ALA B 1 89 ? -5.224 3.255 14.470 1.00 8.36 88 ALA B O 1
ATOM 3006 N N . THR B 1 90 ? -3.530 3.522 12.998 1.00 6.50 89 THR B N 1
ATOM 3007 C CA . THR B 1 90 ? -2.483 3.350 13.990 1.00 6.72 89 THR B CA 1
ATOM 3008 C C . THR B 1 90 ? -1.303 4.250 13.656 1.00 6.72 89 THR B C 1
ATOM 3009 O O . THR B 1 90 ? -1.053 4.554 12.496 1.00 6.70 89 THR B O 1
ATOM 3020 N N . LYS B 1 91 ? -0.548 4.591 14.690 1.00 7.00 90 LYS B N 1
ATOM 3021 C CA . LYS B 1 91 ? 0.716 5.303 14.575 1.00 7.59 90 LYS B CA 1
ATOM 3022 C C . LYS B 1 91 ? 1.682 4.713 15.588 1.00 7.75 90 LYS B C 1
ATOM 3023 O O . LYS B 1 91 ? 1.389 4.690 16.789 1.00 8.47 90 LYS B O 1
ATOM 3042 N N . VAL B 1 92 ? 2.837 4.260 15.122 1.00 7.69 91 VAL B N 1
ATOM 3043 C CA . VAL B 1 92 ? 3.912 3.763 15.971 1.00 8.78 91 VAL B CA 1
ATOM 3044 C C . VAL B 1 92 ? 4.898 4.904 16.148 1.00 9.66 91 VAL B C 1
ATOM 3045 O O . VAL B 1 92 ? 5.470 5.402 15.176 1.00 11.38 91 VAL B O 1
ATOM 3058 N N . GLY B 1 93 ? 5.080 5.345 17.380 1.00 9.52 92 GLY B N 1
ATOM 3059 C CA . GLY B 1 93 ? 5.983 6.434 17.692 1.00 10.17 92 GLY B CA 1
ATOM 3060 C C . GLY B 1 93 ? 5.243 7.702 18.086 1.00 10.13 9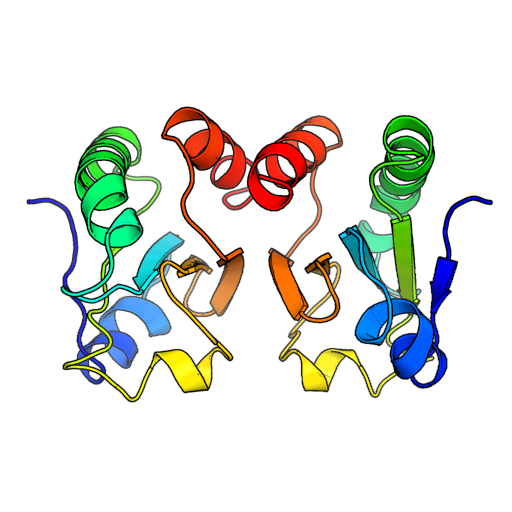2 GLY B C 1
ATOM 3061 O O . GLY B 1 93 ? 4.056 7.868 17.861 1.00 11.83 92 GLY B O 1
ATOM 3065 N N . ALA B 1 94 ? 5.980 8.599 18.714 1.00 10.20 93 ALA B N 1
ATOM 3066 C CA . ALA B 1 94 ? 5.470 9.876 19.162 1.00 10.81 93 ALA B CA 1
ATOM 3067 C C . ALA B 1 94 ? 5.282 10.844 17.994 1.00 11.38 93 ALA B C 1
ATOM 3068 O O . ALA B 1 94 ? 5.909 10.733 16.941 1.00 13.52 93 ALA B O 1
ATOM 3075 N N . LEU B 1 95 ? 4.407 11.817 18.208 1.00 11.64 94 LEU B N 1
ATOM 3076 C CA . LEU B 1 95 ? 4.092 12.861 17.253 1.00 11.37 94 LEU B CA 1
ATOM 3077 C C . LEU B 1 95 ? 4.061 14.197 17.974 1.00 11.16 94 LEU B C 1
ATOM 3078 O O . LEU B 1 95 ? 3.663 14.282 19.134 1.00 12.34 94 LEU B O 1
ATOM 3094 N N . SER B 1 96 ? 4.473 15.242 17.276 1.00 11.80 95 SER B N 1
ATOM 3095 C CA . SER B 1 96 ? 4.219 16.595 17.733 1.00 12.35 95 SER B CA 1
ATOM 3096 C C . SER B 1 96 ? 2.714 16.829 17.740 1.00 10.45 95 SER B C 1
ATOM 3097 O O . SER B 1 96 ? 1.939 16.098 17.111 1.00 10.68 95 SER B O 1
ATOM 3105 N N . LYS B 1 97 ? 2.292 17.888 18.421 1.00 10.73 96 LYS B N 1
ATOM 3106 C CA . LYS B 1 97 ? 0.876 18.210 18.412 1.00 10.95 96 LYS B CA 1
ATOM 3107 C C . LYS B 1 97 ? 0.377 18.435 16.987 1.00 10.60 96 LYS B C 1
ATOM 3108 O O . LYS B 1 97 ? -0.705 17.978 16.611 1.00 10.70 96 LYS B O 1
ATOM 3127 N N . GLY B 1 98 ? 1.141 19.176 16.186 1.00 10.69 97 GLY B N 1
ATOM 3128 C CA . GLY B 1 98 ? 0.710 19.437 14.822 1.00 10.82 97 GLY B CA 1
ATOM 3129 C C . GLY B 1 98 ? 0.599 18.175 13.986 1.00 10.71 97 GLY B C 1
ATOM 3130 O O . GLY B 1 98 ? -0.347 18.003 13.208 1.00 11.19 97 GLY B O 1
ATOM 3134 N N . GLN B 1 99 ? 1.569 17.281 14.128 1.00 10.31 98 GLN B N 1
ATOM 3135 C CA . GLN B 1 99 ? 1.525 16.014 13.400 1.00 10.14 98 GLN B CA 1
ATOM 3136 C C . GLN B 1 99 ? 0.395 15.124 13.899 1.00 9.23 98 GLN B C 1
ATOM 3137 O O . GLN B 1 99 ? -0.196 14.383 13.110 1.00 9.56 98 GLN B O 1
ATOM 3151 N N . LEU B 1 100 ? 0.108 15.158 15.203 1.00 8.81 99 LEU B N 1
ATOM 3152 C CA . LEU B 1 100 ? -1.014 14.392 15.716 1.00 8.92 99 LEU B CA 1
ATOM 3153 C C . LEU B 1 100 ? -2.327 14.896 15.128 1.00 8.57 99 LEU B C 1
ATOM 3154 O O . LEU B 1 100 ? -3.211 14.096 14.803 1.00 9.31 99 LEU B O 1
ATOM 3170 N N . LYS B 1 101 ? -2.493 16.213 15.002 1.00 9.40 100 LYS B N 1
ATOM 3171 C CA . LYS B 1 101 ? -3.710 16.719 14.379 1.00 10.22 100 LYS B CA 1
ATOM 3172 C C . LYS B 1 101 ? -3.815 16.243 12.929 1.00 9.69 100 LYS B C 1
ATOM 3173 O O . LYS B 1 101 ? -4.906 15.921 12.458 1.00 10.48 100 LYS B O 1
ATOM 3192 N N . GLU B 1 102 ? -2.694 16.198 12.208 1.00 9.70 101 GLU B N 1
ATOM 3193 C CA . GLU B 1 102 ? -2.707 15.650 10.841 1.00 9.79 101 GLU B CA 1
ATOM 3194 C C . GLU B 1 102 ? -3.123 14.186 10.834 1.00 9.62 101 GLU B C 1
ATOM 3195 O O . GLU B 1 102 ? -3.961 13.756 10.023 1.00 11.08 101 GLU B O 1
ATOM 3207 N N . PHE B 1 103 ? -2.543 13.396 11.741 1.00 9.08 102 PHE B N 1
ATOM 3208 C CA . PHE B 1 103 ? -2.924 11.994 11.860 1.00 8.99 102 PHE B CA 1
ATOM 3209 C C . PHE B 1 103 ? -4.420 11.860 12.106 1.00 8.30 102 PHE B C 1
ATOM 3210 O O . PHE B 1 103 ? -5.104 11.039 11.473 1.00 9.20 102 PHE B O 1
ATOM 3227 N N . LEU B 1 104 ? -4.939 12.640 13.053 1.00 9.02 103 LEU B N 1
ATOM 3228 C CA . LEU B 1 104 ? -6.349 12.528 13.411 1.00 9.43 103 LEU B CA 1
ATOM 3229 C C . LEU B 1 104 ? -7.247 12.970 12.278 1.00 10.60 103 LEU B C 1
ATOM 3230 O O . LEU B 1 104 ? -8.327 12.402 12.100 1.00 10.98 103 LEU B O 1
ATOM 3246 N N . ASP B 1 105 ? -6.856 14.002 11.528 1.00 11.59 104 ASP B N 1
ATOM 3247 C CA A ASP B 1 105 ? -7.705 14.402 10.418 0.52 13.32 104 ASP B CA 1
ATOM 3248 C CA B ASP B 1 105 ? -7.640 14.429 10.368 0.48 12.83 104 ASP B CA 1
ATOM 3249 C C . ASP B 1 105 ? -7.872 13.255 9.434 1.00 12.73 104 ASP B C 1
ATOM 3250 O O . ASP B 1 105 ? -8.985 13.009 8.959 1.00 14.66 104 ASP B O 1
ATOM 3267 N N . ALA B 1 106 ? -6.804 12.528 9.146 1.00 10.86 105 ALA B N 1
ATOM 3268 C CA . ALA B 1 106 ? -6.900 11.382 8.249 1.00 10.79 105 ALA B CA 1
ATOM 3269 C C . ALA B 1 106 ? -7.604 10.216 8.926 1.00 9.70 105 ALA B C 1
ATOM 3270 O O . ALA B 1 106 ? -8.406 9.504 8.295 1.00 10.73 105 ALA B O 1
ATOM 3277 N N . ALA B 1 107 ? -7.295 9.972 10.197 1.00 9.19 106 ALA B N 1
ATOM 3278 C CA . ALA B 1 107 ? -7.809 8.781 10.856 1.00 9.48 106 ALA B CA 1
ATOM 3279 C C . ALA B 1 107 ? -9.298 8.888 11.121 1.00 8.93 106 ALA B C 1
ATOM 3280 O O . ALA B 1 107 ? -10.010 7.874 11.100 1.00 10.15 106 ALA B O 1
ATOM 3287 N N . LEU B 1 108 ? -9.779 10.095 11.416 1.00 9.31 107 LEU B N 1
ATOM 3288 C CA . LEU B 1 108 ? -11.195 10.276 11.720 1.00 10.71 107 LEU B CA 1
ATOM 3289 C C . LEU B 1 108 ? -12.054 10.322 10.476 1.00 12.91 107 LEU B C 1
ATOM 3290 O O . LEU B 1 108 ? -13.259 10.065 10.561 1.00 16.19 107 LEU B O 1
ATOM 3306 N N . ALA B 1 109 ? -11.457 10.630 9.333 1.00 11.99 108 ALA B N 1
ATOM 3307 C CA . ALA B 1 109 ? -12.149 10.628 8.063 1.00 14.25 108 ALA B CA 1
ATOM 3308 C C . ALA B 1 109 ? -12.523 9.212 7.647 1.00 15.73 108 ALA B C 1
ATOM 3309 O O . ALA B 1 109 ? -13.335 9.067 6.726 1.00 20.71 108 ALA B O 1
#

Foldseek 3Di:
DLEAEDALVCCVPPQQQDAAKEKEWEAAPVDPLSVVCVVLLVVCSVVCPVHYGYYYYHCVRHVPPCVVVPNDDPGKIFMGHNRHTQDIDHDDDDSVVVVVVCVVSVD/DQEAEDALVCCCPPQQQDAAKEKEWEEEPVDPLSVVCVVLLVVCCVVQPVHYHYYYYYCVRHVPPCVVVPHDDPGKIFMD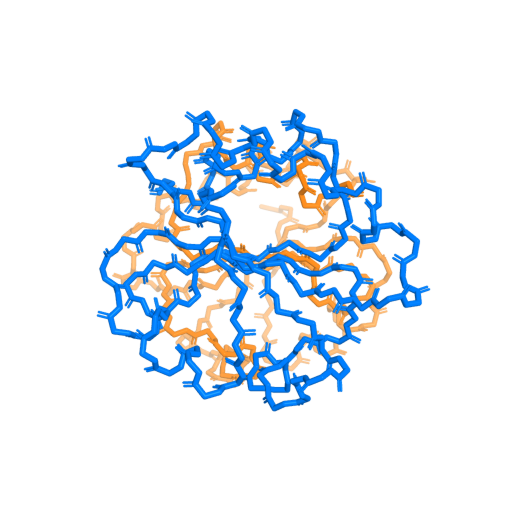HNRHTQDIDHGHDDSVVVVVRCVVSSD

GO terms:
  GO:0030337 DNA polymerase processivity factor activity (F, IDA)
  GO:0005515 protein binding (F, IPI)
  GO:0005829 cytosol (C, IDA)
  GO:0015035 protein-disulfide reductase activity (F, IDA)
  GO:0045454 cell redox homeostasis (P, IMP)

Secondary structure (DSSP, 8-state):
---EEE-HHHHHHHTTT--SEEEEEEE-TT-HHHHHHHHHHHHHHHHTTTT-EEEEEETTT-TTHHHHTT--SSSEEEEEETTEEEEEEES---HHHHHHHHHHHH-/---EEE-HHHHHHHTTT--SEEEEEEE-TT-HHHHHHHHHHHHHHHHTTTT-EEEEEETTT--SHHHHTT--SSSEEEEEETTEEEEEEES---HHHHHHHHHHHH-

Sequence (214 aa):
DKIIHLTDDSFDTDVLKADGAILVDFWAEWCGPCKMIAPILDEIADEYQGKLTVAKLNIDQNPGTAPKYGIRRGIPTLLLFKNGEVAATKVGALSKGQLKEFLDAALADKIIHLTDDSFDTDVLKADGAILVDFWAEWCGPCKMIAPILDEIADEYQGKLTVAKLLNIDQNPGTAPKYGIRGIPTLLLFKNGEVAATKVGALSKGQLKEFLDDAALA

Radius of gyration: 16.91 Å; Cα contacts (8 Å, |Δi|>4): 419; chains: 2; bounding box: 35×35×48 Å

Solvent-accessible surface area: 10214 Å² total; per-residue (Å²): 172,86,20,66,134,7,66,36,119,35,3,57,76,61,0,75,161,28,130,38,14,12,0,0,1,0,46,0,111,170,4,45,73,3,107,153,10,27,76,34,2,78,74,0,3,71,90,12,113,95,116,11,55,1,1,36,0,32,35,86,141,14,92,31,2,11,93,140,70,66,30,200,20,27,9,4,4,5,0,1,55,92,10,75,43,6,0,16,0,57,22,45,14,59,66,45,48,5,76,43,0,0,70,0,0,45,63,161,91,14,71,135,8,62,41,125,34,4,63,76,59,1,77,162,28,127,38,15,11,0,0,0,0,47,0,102,173,3,46,69,2,111,139,5,23,71,28,0,64,73,0,6,62,93,30,117,90,146,11,57,1,1,28,0,33,42,82,151,16,94,34,5,10,92,152,68,56,26,190,36,27,8,3,2,3,0,1,64,92,9,105,45,6,0,16,1,60,22,36,9,57,60,38,57,4,92,43,0,0,72,0,0,50,62

Organism: Escherichia coli (strain K12) (NCBI:txid83333)

CATH classification: 3.40.30.10